Protein AF-A0A955WZG9-F1 (afdb_monomer_lite)

Radius of gyration: 17.93 Å; chains: 1; bounding box: 42×42×48 Å

Foldseek 3Di:
DDDDDPDDDDPPDDDDQFDWAWECEPNRIFIWTQPWQFKIATCDDPRHGAIAGEAFKDAADQLFLFKDFFPDGSVLSNVLRSCNRVQNRVDYFYKYWDCPDADPVRHTYIYTPVSLLSCLLQQSIATEDEVDFHDPSSLVSNVNCLVVLHRPNVRHDFQKAFRDDDACVLDVPVVWAWTWIAGSNRSYIDTDTDHHGDDQQDWDDDRGMIGGDHRPVQSDDPNHDPNRDDDD

Structure (mmCIF, N/CA/C/O backbone):
data_AF-A0A955WZG9-F1
#
_entry.id   AF-A0A955WZG9-F1
#
loop_
_atom_site.group_PDB
_atom_site.id
_atom_site.type_symbol
_atom_site.label_atom_id
_atom_site.label_alt_id
_atom_site.label_comp_id
_atom_site.label_asym_id
_atom_site.label_entity_id
_atom_site.label_seq_id
_atom_site.pdbx_PDB_ins_code
_atom_site.Cartn_x
_atom_site.Cartn_y
_atom_site.Cartn_z
_atom_site.occupancy
_atom_site.B_iso_or_equiv
_atom_site.auth_seq_id
_atom_site.auth_comp_id
_atom_site.auth_asym_id
_atom_site.auth_atom_id
_atom_site.pdbx_PDB_model_num
ATOM 1 N N . MET A 1 1 ? 24.659 24.426 32.351 1.00 33.94 1 MET A N 1
ATOM 2 C CA . MET A 1 1 ? 23.607 24.262 31.323 1.00 33.94 1 MET A CA 1
ATOM 3 C C . MET A 1 1 ? 24.110 23.235 30.323 1.00 33.94 1 MET A C 1
ATOM 5 O O . MET A 1 1 ? 24.856 23.599 29.429 1.00 33.94 1 MET A O 1
ATOM 9 N N . ASN A 1 2 ? 23.790 21.955 30.525 1.00 28.66 2 ASN A N 1
ATOM 10 C CA . ASN A 1 2 ? 24.246 20.877 29.643 1.00 28.66 2 ASN A CA 1
ATOM 11 C C . ASN A 1 2 ? 23.058 20.391 28.816 1.00 28.66 2 ASN A C 1
ATOM 13 O O . ASN A 1 2 ? 22.111 19.822 29.355 1.00 28.66 2 ASN A O 1
ATOM 17 N N . ALA A 1 3 ? 23.101 20.674 27.515 1.00 30.67 3 ALA A N 1
ATOM 18 C CA . ALA A 1 3 ? 22.128 20.199 26.548 1.00 30.67 3 ALA A CA 1
ATOM 19 C C . ALA A 1 3 ? 22.353 18.702 26.297 1.00 30.67 3 ALA A C 1
ATOM 21 O O . ALA A 1 3 ? 23.405 18.289 25.813 1.00 30.67 3 ALA A O 1
ATOM 22 N N . ILE A 1 4 ? 21.355 17.889 26.641 1.00 30.06 4 ILE A N 1
ATOM 23 C CA . ILE A 1 4 ? 21.306 16.473 26.285 1.00 30.06 4 ILE A CA 1
ATOM 24 C C . ILE A 1 4 ? 20.828 16.394 24.834 1.00 30.06 4 ILE A C 1
ATOM 26 O O . ILE A 1 4 ? 19.657 16.620 24.533 1.00 30.06 4 ILE A O 1
ATOM 30 N N . VAL A 1 5 ? 21.755 16.087 23.930 1.00 29.06 5 VAL A N 1
ATOM 31 C CA . VAL A 1 5 ? 21.452 15.693 22.553 1.00 29.06 5 VAL A CA 1
ATOM 32 C C . VAL A 1 5 ? 20.862 14.285 22.609 1.00 29.06 5 VAL A C 1
ATOM 34 O O . VAL A 1 5 ? 21.579 13.305 22.804 1.00 29.06 5 VAL A O 1
ATOM 37 N N . ILE A 1 6 ? 19.540 14.171 22.471 1.00 37.16 6 ILE A N 1
ATOM 38 C CA . ILE A 1 6 ? 18.878 12.876 22.290 1.00 37.16 6 ILE A CA 1
ATOM 39 C C . ILE A 1 6 ? 19.119 12.455 20.840 1.00 37.16 6 ILE A C 1
ATOM 41 O O . ILE A 1 6 ? 18.434 12.896 19.919 1.00 37.16 6 ILE A O 1
ATOM 45 N N . GLY A 1 7 ? 20.144 11.627 20.638 1.00 26.61 7 GLY A N 1
ATOM 46 C CA . GLY A 1 7 ? 20.412 10.980 19.362 1.00 26.61 7 GLY A CA 1
ATOM 47 C C . GLY A 1 7 ? 19.238 10.089 18.957 1.00 26.61 7 GLY A C 1
ATOM 48 O O . GLY A 1 7 ? 18.890 9.143 19.663 1.00 26.61 7 GLY A O 1
ATOM 49 N N . MET A 1 8 ? 18.635 10.382 17.804 1.00 31.02 8 MET A N 1
ATOM 50 C CA . MET A 1 8 ? 17.748 9.454 17.108 1.00 31.02 8 MET A CA 1
ATOM 51 C C . MET A 1 8 ? 18.550 8.205 16.737 1.00 31.02 8 MET A C 1
ATOM 53 O O . MET A 1 8 ? 19.345 8.206 15.797 1.00 31.02 8 MET A O 1
ATOM 57 N N . ALA A 1 9 ? 18.350 7.128 17.491 1.00 32.09 9 ALA A N 1
ATOM 58 C CA . ALA A 1 9 ? 18.862 5.822 17.131 1.00 32.09 9 ALA A CA 1
ATOM 59 C C . ALA A 1 9 ? 18.200 5.365 15.822 1.00 32.09 9 ALA A C 1
ATOM 61 O O . ALA A 1 9 ? 16.990 5.139 15.758 1.00 32.09 9 ALA A O 1
ATOM 62 N N . LEU A 1 10 ? 19.022 5.210 14.783 1.00 32.03 10 LEU A N 1
ATOM 63 C CA . LEU A 1 10 ? 18.724 4.416 13.597 1.00 32.03 10 LEU A CA 1
ATOM 64 C C . LEU A 1 10 ? 18.241 3.029 14.044 1.00 32.03 10 LEU A C 1
ATOM 66 O O . LEU A 1 10 ? 19.031 2.200 14.498 1.00 32.03 10 LEU A O 1
ATOM 70 N N . VAL A 1 11 ? 16.948 2.744 13.884 1.00 34.69 11 VAL A N 1
ATOM 71 C CA . VAL A 1 11 ? 16.438 1.372 13.987 1.00 34.69 11 VAL A CA 1
ATOM 72 C C . VAL A 1 11 ? 16.823 0.648 12.699 1.00 34.69 11 VAL A C 1
ATOM 74 O O . VAL A 1 11 ? 16.056 0.532 11.744 1.00 34.69 11 VAL A O 1
ATOM 77 N N . ALA A 1 12 ? 18.069 0.188 12.658 1.00 32.09 12 ALA A N 1
ATOM 78 C CA . ALA A 1 12 ? 18.555 -0.719 11.641 1.00 32.09 12 ALA A CA 1
ATOM 79 C C . ALA A 1 12 ? 17.861 -2.086 11.793 1.00 32.09 12 ALA A C 1
ATOM 81 O O . ALA A 1 12 ? 18.094 -2.821 12.745 1.00 32.09 12 ALA A O 1
ATOM 82 N N . GLY A 1 13 ? 17.011 -2.413 10.818 1.00 32.53 13 GLY A N 1
ATOM 83 C CA . GLY A 1 13 ? 16.812 -3.762 10.284 1.00 32.53 13 GLY A CA 1
ATOM 84 C C . GLY A 1 13 ? 16.403 -4.872 11.255 1.00 32.53 13 GLY A C 1
ATOM 85 O O . GLY A 1 13 ? 17.236 -5.646 11.717 1.00 32.53 13 GLY A O 1
ATOM 86 N N . LEU A 1 14 ? 15.094 -5.093 11.394 1.00 36.75 14 LEU A N 1
ATOM 87 C CA . LEU A 1 14 ? 14.597 -6.436 11.696 1.00 36.75 14 LEU A CA 1
ATOM 88 C C . LEU A 1 14 ? 14.853 -7.357 10.493 1.00 36.75 14 LEU A C 1
ATOM 90 O O . LEU A 1 14 ? 14.384 -7.128 9.378 1.00 36.75 14 LEU A O 1
ATOM 94 N N . PHE A 1 15 ? 15.641 -8.393 10.753 1.00 36.12 15 PHE A N 1
ATOM 95 C CA . PHE A 1 15 ? 16.010 -9.484 9.863 1.00 36.12 15 PHE A CA 1
ATOM 96 C C . PHE A 1 15 ? 14.783 -10.218 9.264 1.00 36.12 15 PHE A C 1
ATOM 98 O O . PHE A 1 15 ? 13.848 -10.575 9.974 1.00 36.12 15 PHE A O 1
ATOM 105 N N . GLY A 1 16 ? 14.835 -10.536 7.960 1.00 39.56 16 GLY A N 1
ATOM 106 C CA . GLY A 1 16 ? 14.546 -11.905 7.495 1.00 39.56 16 GLY A CA 1
ATOM 107 C C . GLY A 1 16 ? 13.231 -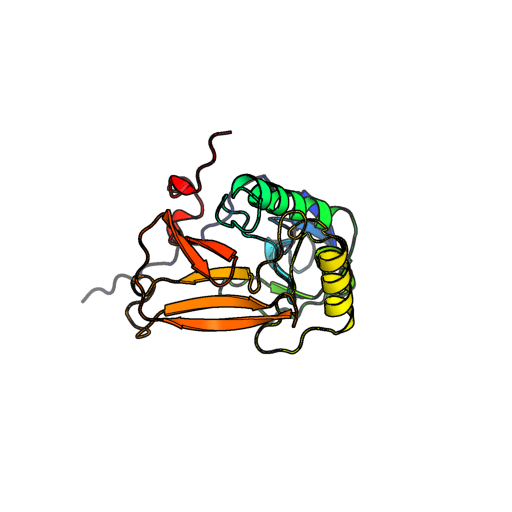12.281 6.790 1.00 39.56 16 GLY A C 1
ATOM 108 O O . GLY A 1 16 ? 13.176 -13.404 6.306 1.00 39.56 16 GLY A O 1
ATOM 109 N N . PHE A 1 17 ? 12.199 -11.437 6.663 1.00 59.78 17 PHE A N 1
ATOM 110 C CA . PHE A 1 17 ? 10.881 -11.906 6.153 1.00 59.78 17 PHE A CA 1
ATOM 111 C C . PHE A 1 17 ? 10.396 -11.297 4.827 1.00 59.78 17 PHE A C 1
ATOM 113 O O . PHE A 1 17 ? 9.224 -11.439 4.479 1.00 59.78 17 PHE A O 1
ATOM 120 N N . GLY A 1 18 ? 11.276 -10.622 4.088 1.00 75.50 18 GLY A N 1
ATOM 121 C CA . GLY A 1 18 ? 10.946 -10.063 2.777 1.00 75.50 18 GLY A CA 1
ATOM 122 C C . GLY A 1 18 ? 11.195 -11.038 1.625 1.00 75.50 18 GLY A C 1
ATOM 123 O O . GLY A 1 18 ? 12.109 -11.860 1.699 1.00 75.50 18 GLY A O 1
ATOM 124 N N . THR A 1 19 ? 10.417 -10.930 0.548 1.00 93.38 19 THR A N 1
ATOM 125 C CA . THR A 1 19 ? 10.595 -11.778 -0.647 1.00 93.38 19 THR A CA 1
ATOM 126 C C . THR A 1 19 ? 11.653 -11.154 -1.552 1.00 93.38 19 THR A C 1
ATOM 128 O O . THR A 1 19 ? 11.617 -9.951 -1.806 1.00 93.38 19 THR A O 1
ATOM 131 N N . LYS A 1 20 ? 12.630 -11.945 -2.008 1.00 96.81 20 LYS A N 1
ATOM 132 C CA . LYS A 1 20 ? 13.613 -11.479 -2.994 1.00 96.81 20 LYS A CA 1
ATOM 133 C C . LYS A 1 20 ? 12.963 -11.370 -4.373 1.00 96.81 20 LYS A C 1
ATOM 135 O O . LYS A 1 20 ? 12.144 -12.211 -4.724 1.00 96.81 20 LYS A O 1
ATOM 140 N N . GLY A 1 21 ? 13.355 -10.363 -5.140 1.00 96.88 21 GLY A N 1
ATOM 141 C CA . GLY A 1 21 ? 12.935 -10.164 -6.524 1.00 96.88 21 GLY A CA 1
ATOM 142 C C . GLY A 1 21 ? 13.952 -9.308 -7.274 1.00 96.88 21 GLY A C 1
ATOM 143 O O . GLY A 1 21 ? 15.042 -9.039 -6.761 1.00 96.88 21 GLY A O 1
ATOM 144 N N . ARG A 1 22 ? 13.592 -8.863 -8.477 1.00 97.75 22 ARG A N 1
ATOM 145 C CA . ARG A 1 22 ? 14.412 -7.956 -9.289 1.00 97.75 22 ARG A CA 1
ATOM 146 C C . ARG A 1 22 ? 13.586 -6.778 -9.788 1.00 97.75 22 ARG A C 1
ATOM 148 O O . ARG A 1 22 ? 12.389 -6.917 -10.020 1.00 97.75 22 ARG A O 1
ATOM 155 N N . VAL A 1 23 ? 14.237 -5.637 -9.970 1.00 98.00 23 VAL A N 1
ATOM 156 C CA . VAL A 1 23 ? 13.676 -4.457 -10.645 1.00 98.00 23 VAL A CA 1
ATOM 157 C C . VAL A 1 23 ? 14.733 -3.870 -11.572 1.00 98.00 23 VAL A C 1
ATOM 159 O O . VAL A 1 23 ? 15.922 -3.948 -11.280 1.00 98.00 23 VAL A O 1
ATOM 162 N N . GLU A 1 24 ? 14.312 -3.292 -12.687 1.00 98.19 24 GLU A N 1
ATOM 163 C CA . GLU A 1 24 ? 15.159 -2.454 -13.532 1.00 98.19 24 GLU A CA 1
ATOM 164 C C . GLU A 1 24 ? 15.014 -1.010 -13.040 1.00 98.19 24 GLU A C 1
ATOM 166 O O . GLU A 1 24 ? 14.034 -0.342 -13.357 1.00 98.19 24 GLU A O 1
ATOM 171 N N . LEU A 1 25 ? 15.946 -0.549 -12.205 1.00 97.56 25 LEU A N 1
ATOM 172 C CA . LEU A 1 25 ? 15.927 0.778 -11.591 1.00 97.56 25 LEU A CA 1
ATOM 173 C C . LEU A 1 25 ? 16.851 1.722 -12.363 1.00 97.56 25 LEU A C 1
ATOM 175 O O . LEU A 1 25 ? 18.062 1.507 -12.393 1.00 97.56 25 LEU A O 1
ATOM 179 N N . ASN A 1 26 ? 16.287 2.765 -12.980 1.00 96.44 26 ASN A N 1
ATOM 180 C CA . ASN A 1 26 ? 17.018 3.717 -13.828 1.00 96.44 26 ASN A CA 1
ATOM 181 C C . ASN A 1 26 ? 17.850 3.012 -14.925 1.00 96.44 26 ASN A C 1
ATOM 183 O O . ASN A 1 26 ? 18.994 3.379 -15.186 1.00 96.44 26 ASN A O 1
ATOM 187 N N . GLY A 1 27 ? 17.289 1.959 -15.532 1.00 96.25 27 GLY A N 1
ATOM 188 C CA . GLY A 1 27 ? 17.939 1.158 -16.577 1.00 96.25 27 GLY A CA 1
ATOM 189 C C . GLY A 1 27 ? 18.907 0.078 -16.074 1.00 96.25 27 GLY A C 1
ATOM 190 O O . GLY A 1 27 ? 19.400 -0.711 -16.876 1.00 96.25 27 GLY A O 1
ATOM 191 N N . ALA A 1 28 ? 19.168 -0.009 -14.765 1.00 96.62 28 ALA A N 1
ATOM 192 C CA . ALA A 1 28 ? 20.012 -1.050 -14.180 1.00 96.62 28 ALA A CA 1
ATOM 193 C C . ALA A 1 28 ? 19.168 -2.146 -13.517 1.00 96.62 28 ALA A C 1
ATOM 195 O O . ALA A 1 28 ? 18.383 -1.878 -12.607 1.00 96.62 28 ALA A O 1
ATOM 196 N N . LEU A 1 29 ? 19.354 -3.401 -13.932 1.00 97.94 29 LEU A N 1
ATOM 197 C CA . LEU A 1 29 ? 18.732 -4.544 -13.265 1.00 97.94 29 LEU A CA 1
ATOM 198 C C . LEU A 1 29 ? 19.391 -4.776 -11.897 1.00 97.94 29 LEU A C 1
ATOM 200 O O . LEU A 1 29 ? 20.594 -5.013 -11.832 1.00 97.94 29 LEU A O 1
ATOM 204 N N . VAL A 1 30 ? 18.604 -4.721 -10.820 1.00 97.69 30 VAL A N 1
ATOM 205 C CA . VAL A 1 30 ? 19.078 -4.869 -9.436 1.00 97.69 30 VAL A CA 1
ATOM 206 C C . VAL A 1 30 ? 18.230 -5.859 -8.632 1.00 97.69 30 VAL A C 1
ATOM 208 O O . VAL A 1 30 ? 16.999 -5.886 -8.726 1.00 97.69 30 VAL A O 1
ATOM 211 N N . GLU A 1 31 ? 18.883 -6.669 -7.798 1.00 98.12 31 GLU A N 1
ATOM 212 C CA . GLU A 1 31 ? 18.244 -7.496 -6.774 1.00 98.12 31 GLU A CA 1
ATOM 213 C C . GLU A 1 31 ? 17.691 -6.626 -5.634 1.00 98.12 31 GLU A C 1
ATOM 215 O O . GLU A 1 31 ? 18.354 -5.733 -5.088 1.00 98.12 31 GLU A O 1
ATOM 220 N N . VAL A 1 32 ? 16.458 -6.929 -5.232 1.00 97.88 32 VAL A N 1
ATOM 221 C CA . VAL A 1 32 ? 15.754 -6.241 -4.149 1.00 97.88 32 VAL A CA 1
ATOM 222 C C . VAL A 1 32 ? 15.126 -7.234 -3.180 1.00 97.88 32 VAL A C 1
ATOM 224 O O . VAL A 1 32 ? 14.851 -8.389 -3.511 1.00 97.88 32 VAL A O 1
ATOM 227 N N . ARG A 1 33 ? 14.854 -6.768 -1.961 1.00 97.31 33 ARG A N 1
ATOM 228 C CA . ARG A 1 33 ? 14.042 -7.479 -0.971 1.00 97.31 33 ARG A CA 1
ATOM 229 C C . ARG A 1 33 ? 12.793 -6.671 -0.653 1.00 97.31 33 ARG A C 1
ATOM 231 O O . ARG A 1 33 ? 12.892 -5.646 0.016 1.00 97.31 33 ARG A O 1
ATOM 238 N N . TRP A 1 34 ? 11.640 -7.170 -1.073 1.00 96.31 34 TRP A N 1
ATOM 239 C CA . TRP A 1 34 ? 10.325 -6.594 -0.798 1.00 96.31 34 TRP A CA 1
ATOM 240 C C . TRP A 1 34 ? 9.975 -6.730 0.683 1.00 96.31 34 TRP A C 1
ATOM 242 O O . TRP A 1 34 ? 9.943 -7.851 1.198 1.00 96.31 34 TRP A O 1
ATOM 252 N N . SER A 1 35 ? 9.750 -5.614 1.380 1.00 91.94 35 SER A N 1
ATOM 253 C CA . SER A 1 35 ? 9.271 -5.619 2.774 1.00 91.94 35 SER A CA 1
ATOM 254 C C . SER A 1 35 ? 7.773 -5.921 2.851 1.00 91.94 35 SER A C 1
ATOM 256 O O . SER A 1 35 ? 7.316 -6.649 3.736 1.00 91.94 35 SER A O 1
ATOM 258 N N . ASP A 1 36 ? 7.047 -5.400 1.874 1.00 92.38 36 ASP A N 1
ATOM 259 C CA . ASP A 1 36 ? 5.615 -5.502 1.608 1.00 92.38 36 ASP A CA 1
ATOM 260 C C . ASP A 1 36 ? 5.423 -5.282 0.095 1.00 92.38 36 ASP A C 1
ATOM 262 O O . ASP A 1 36 ? 6.354 -5.527 -0.675 1.00 92.38 36 ASP A O 1
ATOM 266 N N . GLY A 1 37 ? 4.221 -4.925 -0.358 1.00 95.56 37 GLY A N 1
ATOM 267 C CA . GLY A 1 37 ? 3.973 -4.743 -1.786 1.00 95.56 37 GLY A CA 1
ATOM 268 C C . GLY A 1 37 ? 4.215 -3.330 -2.310 1.00 95.56 37 GLY A C 1
ATOM 269 O O . GLY A 1 37 ? 4.070 -3.157 -3.508 1.00 95.56 37 GLY A O 1
ATOM 270 N N . ASP A 1 38 ? 4.580 -2.349 -1.478 1.00 96.69 38 ASP A N 1
ATOM 271 C CA . ASP A 1 38 ? 4.832 -0.956 -1.893 1.00 96.69 38 ASP A CA 1
ATOM 272 C C . ASP A 1 38 ? 6.140 -0.366 -1.319 1.00 96.69 38 ASP A C 1
ATOM 274 O O . ASP A 1 38 ? 6.396 0.841 -1.408 1.00 96.69 38 ASP A O 1
ATOM 278 N N . SER A 1 39 ? 7.014 -1.220 -0.785 1.00 96.38 39 SER A N 1
ATOM 279 C CA . SER A 1 39 ? 8.369 -0.893 -0.350 1.00 96.38 39 SER A CA 1
ATOM 280 C C . SER A 1 39 ? 9.327 -2.078 -0.545 1.00 96.38 39 SER A C 1
ATOM 282 O O . SER A 1 39 ? 8.997 -3.252 -0.340 1.00 96.38 39 SER A O 1
ATOM 284 N N . PHE A 1 40 ? 10.577 -1.773 -0.900 1.00 97.06 40 PHE A N 1
ATOM 285 C CA . PHE A 1 40 ? 11.660 -2.755 -0.935 1.00 97.06 40 PHE A CA 1
ATOM 286 C C . PHE A 1 40 ? 12.989 -2.165 -0.458 1.00 97.06 40 PHE A C 1
ATOM 288 O O . PHE A 1 40 ? 13.166 -0.957 -0.327 1.00 97.06 40 PHE A O 1
ATOM 295 N N . LYS A 1 41 ? 13.957 -3.038 -0.180 1.00 97.19 41 LYS A N 1
ATOM 296 C CA . LYS A 1 41 ? 15.352 -2.671 0.071 1.00 97.19 41 LYS A CA 1
ATOM 297 C C . LYS A 1 41 ? 16.214 -3.114 -1.101 1.00 97.19 41 LYS A C 1
ATOM 299 O O . LYS A 1 41 ? 16.164 -4.284 -1.479 1.00 97.19 41 LYS A O 1
ATOM 304 N N . VAL A 1 42 ? 17.025 -2.208 -1.636 1.00 97.06 42 VAL A N 1
ATOM 305 C CA . VAL A 1 42 ? 17.982 -2.518 -2.705 1.00 97.06 42 VAL A CA 1
ATOM 306 C C . VAL A 1 42 ? 19.150 -3.320 -2.128 1.00 97.06 42 VAL A C 1
ATOM 308 O O . VAL A 1 42 ? 19.711 -2.947 -1.091 1.00 97.06 42 VAL A O 1
ATOM 311 N N . LEU A 1 43 ? 19.511 -4.437 -2.7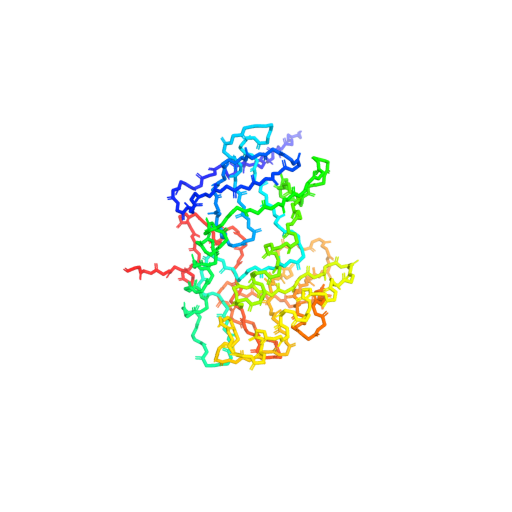62 1.00 97.19 43 LEU A N 1
ATOM 312 C CA . LEU A 1 43 ? 20.555 -5.344 -2.265 1.00 97.19 43 LEU A CA 1
ATOM 313 C C . LEU A 1 43 ? 21.896 -5.196 -2.993 1.00 97.19 43 LEU A C 1
ATOM 315 O O . LEU A 1 43 ? 22.924 -5.600 -2.445 1.00 97.19 43 LEU A O 1
ATOM 319 N N . GLU A 1 44 ? 21.904 -4.574 -4.169 1.00 95.56 44 GLU A N 1
ATOM 320 C CA . GLU A 1 44 ? 23.093 -4.416 -5.009 1.00 95.56 44 GLU A CA 1
ATOM 321 C C . GLU A 1 44 ? 23.095 -3.108 -5.814 1.00 95.56 44 GLU A C 1
ATOM 323 O O . GLU A 1 44 ? 22.130 -2.346 -5.801 1.00 95.56 44 GLU A O 1
ATOM 328 N N . GLY A 1 45 ? 24.212 -2.829 -6.488 1.00 92.69 45 GLY A N 1
ATOM 329 C CA . GLY A 1 45 ? 24.381 -1.630 -7.308 1.00 92.69 45 GLY A CA 1
ATOM 330 C C . GLY A 1 45 ? 24.478 -0.325 -6.510 1.00 92.69 45 GLY A C 1
ATOM 331 O O . GLY A 1 45 ? 24.702 -0.316 -5.296 1.00 92.69 45 GLY A O 1
ATOM 332 N N . ARG A 1 46 ? 24.305 0.798 -7.219 1.00 91.38 46 ARG A N 1
ATOM 333 C CA . ARG A 1 46 ? 24.497 2.173 -6.714 1.00 91.38 46 ARG A CA 1
ATOM 334 C C . ARG A 1 46 ? 23.676 2.498 -5.463 1.00 91.38 46 ARG A C 1
ATOM 336 O O . ARG A 1 46 ? 24.137 3.232 -4.597 1.00 91.38 46 ARG A O 1
ATOM 343 N N . HIS A 1 47 ? 22.482 1.922 -5.341 1.00 93.56 47 HIS A N 1
ATOM 344 C CA . HIS A 1 47 ? 21.563 2.183 -4.230 1.00 93.56 47 HIS A CA 1
ATOM 345 C C . HIS A 1 47 ? 21.594 1.111 -3.135 1.00 93.56 47 HIS A C 1
ATOM 347 O O . HIS A 1 47 ? 20.692 1.071 -2.296 1.00 93.56 47 HIS A O 1
ATOM 353 N N . LYS A 1 48 ? 22.601 0.227 -3.117 1.00 96.00 48 LYS A N 1
ATOM 354 C CA . LYS A 1 48 ? 22.695 -0.871 -2.146 1.00 96.00 48 LYS A CA 1
ATOM 355 C C . LYS A 1 48 ? 22.449 -0.395 -0.712 1.00 96.00 48 LYS A C 1
ATOM 357 O O . LYS A 1 48 ? 23.064 0.544 -0.216 1.00 96.00 48 LYS A O 1
ATOM 362 N N . GLY A 1 49 ? 21.553 -1.094 -0.022 1.00 94.38 49 GLY A N 1
ATOM 363 C CA . GLY A 1 49 ? 21.194 -0.816 1.363 1.00 94.38 49 GLY A CA 1
ATOM 364 C C . GLY A 1 49 ? 20.106 0.244 1.544 1.00 94.38 49 GLY A C 1
ATOM 365 O O . GLY A 1 49 ? 19.569 0.334 2.651 1.00 94.38 49 GLY A O 1
ATOM 366 N N . LYS A 1 50 ? 19.726 0.993 0.502 1.00 94.75 50 LYS A N 1
ATOM 367 C CA . LYS A 1 50 ? 18.632 1.969 0.573 1.00 94.75 50 LYS A CA 1
ATOM 368 C C . LYS A 1 50 ? 17.274 1.267 0.621 1.00 94.75 50 LYS A C 1
ATOM 370 O O . LYS A 1 50 ? 17.028 0.308 -0.112 1.00 94.75 50 LYS A O 1
ATOM 375 N N . GLY A 1 51 ? 16.408 1.741 1.516 1.00 96.00 51 GLY A N 1
ATOM 376 C CA . GLY A 1 51 ? 14.983 1.420 1.498 1.00 96.00 51 GLY A CA 1
ATOM 377 C C . GLY A 1 51 ? 14.253 2.315 0.501 1.00 96.00 51 GLY A C 1
ATOM 378 O O . GLY A 1 51 ? 14.693 3.436 0.249 1.00 96.00 51 GLY A O 1
ATOM 379 N N . THR A 1 52 ? 13.150 1.825 -0.050 1.00 96.88 52 THR A N 1
ATOM 380 C CA . THR A 1 52 ? 12.362 2.527 -1.064 1.00 96.88 52 THR A CA 1
ATOM 381 C C . THR A 1 52 ? 10.900 2.645 -0.656 1.00 96.88 52 THR A C 1
ATOM 383 O O . THR A 1 52 ? 10.388 1.853 0.144 1.00 96.88 52 THR A O 1
ATOM 386 N N . ARG A 1 53 ? 10.221 3.643 -1.216 1.00 96.06 53 ARG A N 1
ATOM 387 C CA . ARG A 1 53 ? 8.766 3.768 -1.202 1.00 96.06 53 ARG A CA 1
ATOM 388 C C . ARG A 1 53 ? 8.291 3.900 -2.639 1.00 96.06 53 ARG A C 1
ATOM 390 O O . ARG A 1 53 ? 8.749 4.784 -3.359 1.00 96.06 53 ARG A O 1
ATOM 397 N N . LEU A 1 54 ? 7.387 3.018 -3.041 1.00 96.19 54 LEU A N 1
ATOM 398 C CA . LEU A 1 54 ? 6.740 3.119 -4.336 1.00 96.19 54 LEU A CA 1
ATOM 399 C C . LEU A 1 54 ? 5.710 4.249 -4.283 1.00 96.19 54 LEU A C 1
ATOM 401 O O . LEU A 1 54 ? 4.941 4.346 -3.325 1.00 96.19 54 LEU A O 1
ATOM 405 N N . ILE A 1 55 ? 5.728 5.121 -5.287 1.00 94.94 55 ILE A N 1
ATOM 406 C CA . ILE A 1 55 ? 4.792 6.246 -5.388 1.00 94.94 55 ILE A CA 1
ATOM 407 C C . ILE A 1 55 ? 3.584 5.881 -6.257 1.00 94.94 55 ILE A C 1
ATOM 409 O O . ILE A 1 55 ? 3.687 5.065 -7.171 1.00 94.94 55 ILE A O 1
ATOM 413 N N . GLY A 1 56 ? 2.438 6.507 -5.975 1.00 95.19 56 GLY A N 1
ATOM 414 C CA . GLY A 1 56 ? 1.203 6.380 -6.759 1.00 95.19 56 GLY A CA 1
ATOM 415 C C . GLY A 1 56 ? 0.220 5.309 -6.275 1.00 95.19 56 GLY A C 1
ATOM 416 O O . GLY A 1 56 ? -0.943 5.332 -6.673 1.00 95.19 56 GLY A O 1
ATOM 417 N N . TYR A 1 57 ? 0.629 4.409 -5.380 1.00 97.81 57 TYR A N 1
ATOM 418 C CA . TYR A 1 57 ? -0.260 3.429 -4.753 1.00 97.81 57 TYR A CA 1
ATOM 419 C C . TYR A 1 57 ? 0.212 3.055 -3.353 1.00 97.81 57 TYR A C 1
ATOM 421 O O . TYR A 1 57 ? 1.384 3.218 -3.017 1.00 97.81 57 TYR A O 1
ATOM 429 N N . ASN A 1 58 ? -0.709 2.494 -2.575 1.00 97.38 58 ASN A N 1
ATOM 430 C CA . ASN A 1 58 ? -0.420 1.872 -1.296 1.00 97.38 58 ASN A CA 1
ATOM 431 C C . ASN A 1 58 ? -0.938 0.434 -1.272 1.00 97.38 58 ASN A C 1
ATOM 433 O O . ASN A 1 58 ? -2.037 0.128 -1.745 1.00 97.38 58 ASN A O 1
ATOM 437 N N . THR A 1 59 ? -0.162 -0.441 -0.645 1.00 97.94 59 THR A N 1
ATOM 438 C CA . THR A 1 59 ? -0.692 -1.688 -0.093 1.00 97.94 59 THR A CA 1
ATOM 439 C C . THR A 1 59 ? -1.195 -1.461 1.324 1.00 97.94 59 THR A C 1
ATOM 441 O O . THR A 1 59 ? -0.895 -0.449 1.955 1.00 97.94 59 THR A O 1
ATOM 444 N N . LEU A 1 60 ? -2.000 -2.398 1.823 1.00 97.62 60 LEU A N 1
ATOM 445 C CA . LEU A 1 60 ? -2.482 -2.332 3.198 1.00 97.62 60 LEU A CA 1
ATOM 446 C C . LEU A 1 60 ? -1.335 -2.494 4.192 1.00 97.62 60 LEU A C 1
ATOM 448 O O . LEU A 1 60 ? -0.354 -3.191 3.920 1.00 97.62 60 LEU A O 1
ATOM 452 N N . GLU A 1 61 ? -1.505 -1.911 5.374 1.00 95.12 61 GLU A N 1
ATOM 453 C CA . GLU A 1 61 ? -0.487 -1.947 6.412 1.00 95.12 61 GLU A CA 1
ATOM 454 C C . GLU A 1 61 ? -0.114 -3.382 6.800 1.00 95.12 61 GLU A C 1
ATOM 456 O O . GLU A 1 61 ? -0.952 -4.222 7.142 1.00 95.12 61 GLU A O 1
ATOM 461 N N . SER A 1 62 ? 1.189 -3.662 6.761 1.00 92.81 62 SER A N 1
ATOM 462 C CA . SER A 1 62 ? 1.736 -5.010 6.939 1.00 92.81 62 SER A CA 1
ATOM 463 C C . SER A 1 62 ? 2.334 -5.249 8.332 1.00 92.81 62 SER A C 1
ATOM 465 O O . SER A 1 62 ? 2.942 -6.298 8.582 1.00 92.81 62 SER A O 1
ATOM 467 N N . TYR A 1 63 ? 2.128 -4.307 9.261 1.00 92.44 63 TYR A N 1
ATOM 468 C CA . TYR A 1 63 ? 2.572 -4.405 10.653 1.00 92.44 63 TYR A CA 1
ATOM 469 C C . TYR A 1 63 ? 1.557 -5.080 11.583 1.00 92.44 63 TYR A C 1
ATOM 471 O O . TYR A 1 63 ? 1.870 -5.304 12.750 1.00 92.44 63 TYR A O 1
ATOM 479 N N . GLY A 1 64 ? 0.362 -5.432 11.108 1.00 94.38 64 GLY A N 1
ATOM 480 C CA . GLY A 1 64 ? -0.618 -6.207 11.869 1.00 94.38 64 GLY A CA 1
ATOM 481 C C . GLY A 1 64 ? -2.030 -6.164 11.278 1.00 94.38 64 GLY A C 1
ATOM 482 O O . GLY A 1 64 ? -2.263 -5.453 10.303 1.00 94.38 64 GLY A O 1
ATOM 483 N N . PRO A 1 65 ? -2.981 -6.916 11.862 1.00 96.44 65 PRO A N 1
ATOM 484 C CA . PRO A 1 65 ? -4.389 -6.915 11.467 1.00 96.44 65 PRO A CA 1
ATOM 485 C C . PRO A 1 65 ? -5.102 -5.644 11.921 1.00 96.44 65 PRO A C 1
ATOM 487 O O . PRO A 1 65 ? -5.889 -5.669 12.861 1.00 96.44 65 PRO A O 1
ATOM 490 N N . VAL A 1 66 ? -4.803 -4.527 11.258 1.00 97.62 66 VAL A N 1
ATOM 491 C CA . VAL A 1 66 ? -5.361 -3.217 11.614 1.00 97.62 66 VAL A CA 1
ATOM 492 C C . VAL A 1 66 ? -6.540 -2.797 10.758 1.00 97.62 66 VAL A C 1
ATOM 494 O O . VAL A 1 66 ? -7.386 -2.079 11.263 1.00 97.62 66 VAL A O 1
ATOM 497 N N . HIS A 1 67 ? -6.621 -3.220 9.498 1.00 98.38 67 HIS A N 1
ATOM 498 C CA . HIS A 1 67 ? -7.677 -2.780 8.584 1.00 98.38 67 HIS A CA 1
ATOM 499 C C . HIS A 1 67 ? -8.911 -3.675 8.654 1.00 98.38 67 HIS A C 1
ATOM 501 O O . HIS A 1 67 ? -8.765 -4.889 8.755 1.00 98.38 67 HIS A O 1
ATOM 507 N N . ARG A 1 68 ? -10.115 -3.109 8.509 1.00 98.00 68 ARG A N 1
ATOM 508 C CA . ARG A 1 68 ? -11.372 -3.869 8.410 1.00 98.00 68 ARG A CA 1
ATOM 509 C C . ARG A 1 68 ? -12.419 -3.130 7.574 1.00 98.00 68 ARG A C 1
ATOM 511 O O . ARG A 1 68 ? -12.643 -1.943 7.783 1.00 98.00 68 ARG A O 1
ATOM 518 N N . TRP A 1 69 ? -13.098 -3.828 6.667 1.00 98.25 69 TRP A N 1
ATOM 519 C CA . TRP A 1 69 ? -14.299 -3.333 5.977 1.00 98.25 69 TRP A CA 1
ATOM 520 C C . TRP A 1 69 ? -15.107 -4.475 5.371 1.00 98.25 69 TRP A C 1
ATOM 522 O O . TRP A 1 69 ? -14.595 -5.572 5.139 1.00 98.25 69 TRP A O 1
ATOM 532 N N . GLY A 1 70 ? -16.373 -4.189 5.066 1.00 96.94 70 GLY A N 1
ATOM 533 C CA . GLY A 1 70 ? -17.289 -5.173 4.498 1.00 96.94 70 GLY A CA 1
ATOM 534 C C . GLY A 1 70 ? -17.338 -6.453 5.336 1.00 96.94 70 GLY A C 1
ATOM 535 O O . GLY A 1 70 ? -17.347 -6.400 6.563 1.00 96.94 70 GLY A O 1
ATOM 536 N N . GLY A 1 71 ? -17.333 -7.600 4.662 1.00 98.00 71 GLY A N 1
ATOM 537 C CA . GLY A 1 71 ? -17.264 -8.928 5.270 1.00 98.00 71 GLY A CA 1
ATOM 538 C C . GLY A 1 71 ? -15.845 -9.428 5.560 1.00 98.00 71 GLY A C 1
ATOM 539 O O . GLY A 1 71 ? -15.679 -10.612 5.855 1.00 98.00 71 GLY A O 1
ATOM 540 N N . PHE A 1 72 ? -14.808 -8.592 5.435 1.00 98.31 72 PHE A N 1
ATOM 541 C CA . PHE A 1 72 ? -13.460 -8.992 5.831 1.00 98.31 72 PHE A CA 1
ATOM 542 C C . PHE A 1 72 ? -13.274 -8.907 7.342 1.00 98.31 72 PHE A C 1
ATOM 544 O O . PHE A 1 72 ? -13.643 -7.922 7.983 1.00 98.31 72 PHE A O 1
ATOM 551 N N . THR A 1 73 ? -12.595 -9.908 7.899 1.00 96.88 73 THR A N 1
ATOM 552 C CA . THR A 1 73 ? -11.956 -9.748 9.208 1.00 96.88 73 THR A CA 1
ATOM 553 C C . THR A 1 73 ? -10.649 -8.968 9.061 1.00 96.88 73 THR A C 1
ATOM 555 O O . THR A 1 73 ? -10.050 -8.935 7.984 1.00 96.88 73 THR A O 1
ATOM 558 N N . ALA A 1 74 ? -10.138 -8.403 10.158 1.00 96.38 74 ALA A N 1
ATOM 559 C CA . ALA A 1 74 ? -8.842 -7.731 10.114 1.00 96.38 74 ALA A CA 1
ATOM 560 C C . ALA A 1 74 ? -7.676 -8.674 9.777 1.00 96.38 74 ALA A C 1
ATOM 562 O O . ALA A 1 74 ? -6.674 -8.273 9.181 1.00 96.38 74 ALA A O 1
ATOM 563 N N . LYS A 1 75 ? -7.830 -9.966 10.095 1.00 95.25 75 LYS A N 1
ATOM 564 C CA . LYS A 1 75 ? -6.875 -11.008 9.710 1.00 95.25 75 LYS A CA 1
ATOM 565 C C . LYS A 1 75 ? -6.882 -11.243 8.204 1.00 95.25 75 LYS A C 1
ATOM 567 O O . LYS A 1 75 ? -5.808 -11.355 7.622 1.00 95.25 75 LYS A O 1
ATOM 572 N N . ASP A 1 76 ? -8.056 -11.288 7.577 1.00 97.06 76 ASP A N 1
ATOM 573 C CA . ASP A 1 76 ? -8.173 -11.519 6.133 1.00 97.06 76 ASP A CA 1
ATOM 574 C C . ASP A 1 76 ? -7.385 -10.462 5.344 1.00 97.06 76 ASP A C 1
ATOM 576 O O . ASP A 1 76 ? -6.566 -10.795 4.485 1.00 97.06 76 ASP A O 1
ATOM 580 N N . LEU A 1 77 ? -7.586 -9.185 5.681 1.00 97.75 77 LEU A N 1
ATOM 581 C CA . LEU A 1 77 ? -6.908 -8.069 5.019 1.00 97.75 77 LEU A CA 1
ATOM 582 C C . LEU A 1 77 ? -5.409 -8.053 5.309 1.00 97.75 77 LEU A C 1
ATOM 584 O O . LEU A 1 77 ? -4.607 -7.808 4.409 1.00 97.75 77 LEU A O 1
ATOM 588 N N . TYR A 1 78 ? -5.010 -8.410 6.527 1.00 96.12 78 TYR A N 1
ATOM 589 C CA . TYR A 1 78 ? -3.599 -8.574 6.858 1.00 96.12 78 TYR A CA 1
ATOM 590 C C . TYR A 1 78 ? -2.928 -9.705 6.072 1.00 96.12 78 TYR A C 1
ATOM 592 O O . TYR A 1 78 ? -1.795 -9.555 5.612 1.00 96.12 78 TYR A O 1
ATOM 600 N N . PHE A 1 79 ? -3.614 -10.827 5.843 1.00 95.25 79 PHE A N 1
ATOM 601 C CA . PHE A 1 79 ? -3.093 -11.885 4.978 1.00 95.25 79 PHE A CA 1
ATOM 602 C C . PHE A 1 79 ? -2.888 -11.407 3.539 1.00 95.25 79 PHE A C 1
ATOM 604 O O . PHE A 1 79 ? -1.882 -11.771 2.924 1.00 95.25 79 PHE A O 1
ATOM 611 N N . ILE A 1 80 ? -3.800 -10.585 3.013 1.00 97.12 80 ILE A N 1
ATOM 612 C CA . ILE A 1 80 ? -3.640 -9.959 1.695 1.00 97.12 80 ILE A CA 1
ATOM 613 C C . ILE A 1 80 ? -2.414 -9.033 1.701 1.00 97.12 80 ILE A C 1
ATOM 615 O O . ILE A 1 80 ? -1.541 -9.195 0.846 1.00 97.12 80 ILE A O 1
ATOM 619 N N . ALA A 1 81 ? -2.269 -8.174 2.717 1.00 95.56 81 ALA A N 1
ATOM 620 C CA . ALA A 1 81 ? -1.104 -7.300 2.892 1.00 95.56 81 ALA A CA 1
ATOM 621 C C . ALA A 1 81 ? 0.223 -8.083 2.886 1.00 95.56 81 ALA A C 1
ATOM 623 O O . ALA A 1 81 ? 1.175 -7.735 2.188 1.00 95.56 81 ALA A O 1
ATOM 624 N N . LYS A 1 82 ? 0.286 -9.213 3.607 1.00 92.50 82 LYS A N 1
ATOM 625 C CA . LYS A 1 82 ? 1.483 -10.073 3.644 1.00 92.50 82 LYS A CA 1
ATOM 626 C C . LYS A 1 82 ? 1.774 -10.779 2.319 1.00 92.50 82 LYS A C 1
ATOM 628 O O . LYS A 1 82 ? 2.930 -11.132 2.079 1.00 92.50 82 LYS A O 1
ATOM 633 N N . LYS A 1 83 ? 0.765 -11.012 1.475 1.00 95.69 83 LYS A N 1
ATOM 634 C CA . LYS A 1 83 ? 0.936 -11.618 0.144 1.00 95.69 83 LYS A CA 1
ATOM 635 C C . LYS A 1 83 ? 1.321 -10.597 -0.925 1.00 95.69 83 LYS A C 1
ATOM 637 O O . LYS A 1 83 ? 1.996 -10.986 -1.875 1.00 95.69 83 LYS A O 1
ATOM 642 N N . ALA A 1 84 ? 0.985 -9.321 -0.745 1.00 97.06 84 ALA A N 1
ATOM 643 C CA . ALA A 1 84 ? 1.268 -8.269 -1.719 1.00 97.06 84 ALA A CA 1
ATOM 644 C C . ALA A 1 84 ? 2.763 -8.180 -2.086 1.00 97.06 84 ALA A C 1
ATOM 646 O O . ALA A 1 84 ? 3.098 -8.098 -3.262 1.00 97.06 84 ALA A O 1
ATOM 647 N N . GLY A 1 85 ? 3.675 -8.334 -1.118 1.00 95.56 85 GLY A N 1
ATOM 648 C CA . GLY A 1 85 ? 5.118 -8.357 -1.404 1.00 95.56 85 GLY A CA 1
ATOM 649 C C . GLY A 1 85 ? 5.579 -9.552 -2.247 1.00 95.56 85 GLY A C 1
ATOM 650 O O . GLY A 1 85 ? 6.519 -9.432 -3.025 1.00 95.56 85 GLY A O 1
ATOM 651 N N . LYS A 1 86 ? 4.902 -10.707 -2.152 1.00 96.19 86 LYS A N 1
ATOM 652 C CA . LYS A 1 86 ? 5.162 -11.849 -3.048 1.00 96.19 86 LYS A CA 1
ATOM 653 C C . LYS A 1 86 ? 4.632 -11.585 -4.454 1.00 96.19 86 LYS A C 1
ATOM 655 O O . LYS A 1 86 ? 5.286 -11.965 -5.417 1.00 96.19 86 LYS A O 1
ATOM 660 N N . ALA A 1 87 ? 3.470 -10.939 -4.564 1.00 97.56 87 ALA A N 1
ATOM 661 C CA . ALA A 1 87 ? 2.917 -10.531 -5.851 1.00 97.56 87 ALA A CA 1
ATOM 662 C C . ALA A 1 87 ? 3.854 -9.533 -6.552 1.00 97.56 87 ALA A C 1
ATOM 664 O O . ALA A 1 87 ? 4.225 -9.761 -7.702 1.00 97.56 87 ALA A O 1
ATOM 665 N N . ALA A 1 88 ? 4.334 -8.513 -5.837 1.00 97.81 88 ALA A N 1
ATOM 666 C CA . ALA A 1 88 ? 5.322 -7.569 -6.354 1.00 97.81 88 ALA A CA 1
ATOM 667 C C . ALA A 1 88 ? 6.646 -8.260 -6.737 1.00 97.81 88 ALA A C 1
ATOM 669 O O . ALA A 1 88 ? 7.219 -7.968 -7.778 1.00 97.81 88 ALA A O 1
ATOM 670 N N . ALA A 1 89 ? 7.103 -9.250 -5.965 1.00 97.81 89 ALA A N 1
ATOM 671 C CA . ALA A 1 89 ? 8.319 -10.003 -6.279 1.00 97.81 89 ALA A CA 1
ATOM 672 C C . ALA A 1 89 ? 8.189 -10.998 -7.450 1.00 97.81 89 ALA A C 1
ATOM 674 O O . ALA A 1 89 ? 9.198 -11.553 -7.879 1.00 97.81 89 ALA A O 1
ATOM 675 N N . SER A 1 90 ? 6.974 -11.267 -7.943 1.00 97.31 90 SER A N 1
ATOM 676 C CA . SER A 1 90 ? 6.723 -12.336 -8.925 1.00 97.31 90 SER A CA 1
ATOM 677 C C . SER A 1 90 ? 7.237 -12.037 -10.335 1.00 97.31 90 SER A C 1
ATOM 679 O O . SER A 1 90 ? 7.334 -12.948 -11.157 1.00 97.31 90 SER A O 1
ATOM 681 N N . LYS A 1 91 ? 7.554 -10.773 -10.625 1.00 97.69 91 LYS A N 1
ATOM 682 C CA . LYS A 1 91 ? 8.034 -10.299 -11.924 1.00 97.69 91 LYS A CA 1
ATOM 683 C C . LYS A 1 91 ? 9.127 -9.252 -11.727 1.00 97.69 91 LYS A C 1
ATOM 685 O O . LYS A 1 91 ? 9.338 -8.755 -10.621 1.00 97.69 91 LYS A O 1
ATOM 690 N N . THR A 1 92 ? 9.793 -8.916 -12.824 1.00 98.38 92 THR A N 1
ATOM 691 C CA . THR A 1 92 ? 10.705 -7.774 -12.898 1.00 98.38 92 THR A CA 1
ATOM 692 C C . THR A 1 92 ? 9.949 -6.563 -13.420 1.00 98.38 92 THR A C 1
ATOM 694 O O . THR A 1 92 ? 9.214 -6.674 -14.400 1.00 98.38 92 THR A O 1
ATOM 697 N N . TRP A 1 93 ? 10.157 -5.410 -12.791 1.00 98.31 93 TRP A N 1
ATOM 698 C CA . TRP A 1 93 ? 9.465 -4.165 -13.126 1.00 98.31 93 TRP A CA 1
ATOM 699 C C . TRP A 1 93 ? 10.452 -3.090 -13.541 1.00 98.31 93 TRP A C 1
ATOM 701 O O . TRP A 1 93 ? 11.521 -2.977 -12.938 1.00 98.31 93 TRP A O 1
ATOM 711 N N . LYS A 1 94 ? 10.072 -2.291 -14.538 1.00 98.50 94 LYS A N 1
ATOM 712 C CA . LYS A 1 94 ? 10.812 -1.089 -14.914 1.00 98.50 94 LYS A CA 1
ATOM 713 C C . LYS A 1 94 ? 10.430 0.053 -13.993 1.00 98.50 94 LYS A C 1
ATOM 715 O O . LYS A 1 94 ? 9.247 0.326 -13.787 1.00 98.50 94 LYS A O 1
ATOM 720 N N . CYS A 1 95 ? 11.445 0.687 -13.434 1.00 98.12 95 CYS A N 1
ATOM 721 C CA . CYS A 1 95 ? 11.305 1.657 -12.374 1.00 98.12 95 CYS A CA 1
ATOM 722 C C . CYS A 1 95 ? 12.258 2.831 -12.577 1.00 98.12 95 CYS A C 1
ATOM 724 O O . CYS A 1 95 ? 13.393 2.668 -13.032 1.00 98.12 95 CYS A O 1
ATOM 726 N N . THR A 1 96 ? 11.822 4.010 -12.158 1.00 97.31 96 THR A N 1
ATOM 727 C CA . THR A 1 96 ? 12.642 5.217 -12.114 1.00 97.31 96 THR A CA 1
ATOM 728 C C . THR A 1 96 ? 12.676 5.796 -10.708 1.00 97.31 96 THR A C 1
ATOM 730 O O . THR A 1 96 ? 11.745 5.617 -9.919 1.00 97.31 96 THR A O 1
ATOM 733 N N . ALA A 1 97 ? 13.772 6.470 -10.377 1.00 95.75 97 ALA A N 1
ATOM 734 C CA . ALA A 1 97 ? 13.930 7.189 -9.121 1.00 95.75 97 ALA A CA 1
ATOM 735 C C . ALA A 1 97 ? 14.903 8.357 -9.286 1.00 95.75 97 ALA A C 1
ATOM 737 O O . ALA A 1 97 ? 15.934 8.216 -9.945 1.00 95.75 97 ALA A O 1
ATOM 738 N N . ASP A 1 98 ? 14.599 9.476 -8.637 1.00 92.06 98 ASP A N 1
ATOM 739 C CA . ASP A 1 98 ? 15.547 10.570 -8.433 1.00 92.06 98 ASP A CA 1
ATOM 740 C C . ASP A 1 98 ? 16.221 10.383 -7.071 1.00 92.06 98 ASP A C 1
ATOM 742 O O . ASP A 1 98 ? 15.549 10.256 -6.049 1.00 92.06 98 ASP A O 1
ATOM 746 N N . GLU A 1 99 ? 17.552 10.356 -7.051 1.00 85.69 99 GLU A N 1
ATOM 747 C CA . GLU A 1 99 ? 18.347 10.115 -5.840 1.00 85.69 99 GLU A CA 1
ATOM 748 C C . GLU A 1 99 ? 18.156 11.192 -4.771 1.00 85.69 99 GLU A C 1
ATOM 750 O O . GLU A 1 99 ? 18.366 10.924 -3.585 1.00 85.69 99 GLU A O 1
ATOM 755 N N . ASN A 1 100 ? 17.746 12.389 -5.190 1.00 89.50 100 ASN A N 1
ATOM 756 C CA . ASN A 1 100 ? 17.470 13.512 -4.302 1.00 89.50 100 ASN A CA 1
ATOM 757 C C . ASN A 1 100 ? 16.031 13.503 -3.777 1.00 89.50 100 ASN A C 1
ATOM 759 O O . ASN A 1 100 ? 15.701 14.280 -2.881 1.00 89.50 100 ASN A O 1
ATOM 763 N N . ASN A 1 101 ? 15.176 12.627 -4.309 1.00 90.88 101 ASN A N 1
ATOM 764 C CA . ASN A 1 101 ? 13.778 12.556 -3.930 1.00 90.88 101 ASN A CA 1
ATOM 765 C C . ASN A 1 101 ? 13.555 11.448 -2.896 1.00 90.88 101 ASN A C 1
ATOM 767 O O . ASN A 1 101 ? 13.369 10.267 -3.217 1.00 90.88 101 ASN A O 1
ATOM 771 N N . LEU A 1 102 ? 13.610 11.849 -1.628 1.00 91.69 102 LEU A N 1
ATOM 772 C CA . LEU A 1 102 ? 13.437 10.973 -0.478 1.00 91.69 102 LEU A CA 1
ATOM 773 C C . LEU A 1 102 ? 12.153 11.316 0.275 1.00 91.69 102 LEU A C 1
ATOM 775 O O . LEU A 1 102 ? 11.743 12.474 0.345 1.00 91.69 102 LEU A O 1
ATOM 779 N N . ASP A 1 103 ? 11.548 10.313 0.901 1.00 88.94 103 ASP A N 1
ATOM 780 C CA . ASP A 1 103 ? 10.477 10.559 1.859 1.00 88.94 103 ASP A CA 1
ATOM 781 C C . ASP A 1 103 ? 11.008 11.043 3.220 1.00 88.94 103 ASP A C 1
ATOM 783 O O . ASP A 1 103 ? 12.212 11.084 3.480 1.00 88.94 103 ASP A O 1
ATOM 787 N N . PHE A 1 104 ? 10.085 11.363 4.131 1.00 85.69 104 PHE A N 1
ATOM 788 C CA . PHE A 1 104 ? 10.401 11.812 5.492 1.00 85.69 104 PHE A CA 1
ATOM 789 C C . PHE A 1 104 ? 11.268 10.820 6.295 1.00 85.69 104 PHE A C 1
ATOM 791 O O . PHE A 1 104 ? 11.958 11.215 7.232 1.00 85.69 104 PHE A O 1
ATOM 798 N N . TYR A 1 105 ? 11.260 9.535 5.931 1.00 86.31 105 TYR A N 1
ATOM 799 C CA . TYR A 1 105 ? 12.053 8.484 6.571 1.00 86.31 105 TYR A CA 1
ATOM 800 C C . TYR A 1 105 ? 13.386 8.218 5.848 1.00 86.31 105 TYR A C 1
ATOM 802 O O . TYR A 1 105 ? 14.092 7.266 6.190 1.00 86.31 105 TYR A O 1
ATOM 810 N N . GLY A 1 106 ? 13.736 9.025 4.841 1.00 92.44 106 GLY A N 1
ATOM 811 C CA . GLY A 1 106 ? 14.947 8.864 4.039 1.00 92.44 106 GLY A CA 1
ATOM 812 C C . GLY A 1 106 ? 14.890 7.690 3.055 1.00 92.44 106 GLY A C 1
ATOM 813 O O . GLY A 1 106 ? 15.942 7.222 2.603 1.00 92.44 106 GLY A O 1
ATOM 814 N N . ARG A 1 107 ? 13.693 7.173 2.739 1.00 95.19 107 ARG A N 1
ATOM 815 C CA . ARG A 1 107 ? 13.500 6.148 1.703 1.00 95.19 107 ARG A CA 1
ATOM 816 C C . ARG A 1 107 ? 13.482 6.801 0.329 1.00 95.19 107 ARG A C 1
ATOM 818 O O . ARG A 1 107 ? 12.853 7.837 0.149 1.00 95.19 107 ARG A O 1
ATOM 825 N N . LEU A 1 108 ? 14.117 6.154 -0.641 1.00 96.25 108 LEU A N 1
ATOM 826 C CA . LEU A 1 108 ? 14.102 6.587 -2.037 1.00 96.25 108 LEU A CA 1
ATOM 827 C C . LEU A 1 108 ? 12.688 6.454 -2.617 1.00 96.25 108 LEU A C 1
ATOM 829 O O . LEU A 1 108 ? 12.096 5.373 -2.523 1.00 96.25 108 LEU A O 1
ATOM 833 N N . LEU A 1 109 ? 12.162 7.520 -3.221 1.00 96.06 109 LEU A N 1
ATOM 834 C CA . LEU A 1 109 ? 10.888 7.464 -3.934 1.00 96.06 109 LEU A CA 1
ATOM 835 C C . LEU A 1 109 ? 11.088 6.839 -5.315 1.00 96.06 109 LEU A C 1
ATOM 837 O O . LEU A 1 109 ? 11.903 7.300 -6.112 1.00 96.06 109 LEU A O 1
ATOM 841 N N . VAL A 1 110 ? 10.346 5.766 -5.583 1.00 97.19 110 VAL A N 1
ATOM 842 C CA . VAL A 1 110 ? 10.480 4.964 -6.802 1.00 97.19 110 VAL A CA 1
ATOM 843 C C . VAL A 1 110 ? 9.141 4.910 -7.528 1.00 97.19 110 VAL A C 1
ATOM 845 O O . VAL A 1 110 ? 8.109 4.618 -6.927 1.00 97.19 110 VAL A O 1
ATOM 848 N N . HIS A 1 111 ? 9.157 5.144 -8.834 1.00 97.25 111 HIS A N 1
ATOM 849 C CA . HIS A 1 111 ? 7.990 5.044 -9.701 1.00 97.25 111 HIS A CA 1
ATOM 850 C C . HIS A 1 111 ? 8.127 3.844 -10.640 1.00 97.25 111 HIS A C 1
ATOM 852 O O . HIS A 1 111 ? 9.128 3.733 -11.337 1.00 97.25 111 HIS A O 1
ATOM 858 N N . CYS A 1 112 ? 7.132 2.954 -10.674 1.00 98.00 112 CYS A N 1
ATOM 859 C CA . CYS A 1 112 ? 7.140 1.755 -11.522 1.00 98.00 112 CYS A CA 1
ATOM 860 C C . CYS A 1 112 ? 5.756 1.557 -12.177 1.00 98.00 112 CYS A C 1
ATOM 862 O O . CYS A 1 112 ? 4.964 0.782 -11.641 1.00 98.00 112 CYS A O 1
ATOM 864 N N . PRO A 1 113 ? 5.424 2.234 -13.293 1.00 97.69 113 PRO A N 1
ATOM 865 C CA . PRO A 1 113 ? 4.060 2.284 -13.843 1.00 97.69 113 PRO A CA 1
ATOM 866 C C . PRO A 1 113 ? 3.380 0.915 -13.998 1.00 97.69 113 PRO A C 1
ATOM 868 O O . PRO A 1 113 ? 2.306 0.684 -13.447 1.00 97.69 113 PRO A O 1
ATOM 871 N N . ASP A 1 114 ? 4.053 -0.041 -14.642 1.00 98.38 114 ASP A N 1
ATOM 872 C CA . ASP A 1 114 ? 3.478 -1.370 -14.903 1.00 98.38 114 ASP A CA 1
ATOM 873 C C . ASP A 1 114 ? 3.228 -2.174 -13.616 1.00 98.38 114 ASP A C 1
ATOM 875 O O . ASP A 1 114 ? 2.302 -2.985 -13.542 1.00 98.38 114 ASP A O 1
ATOM 879 N N . LEU A 1 115 ? 4.037 -1.938 -12.576 1.00 98.56 115 LEU A N 1
ATOM 880 C CA . LEU A 1 115 ? 3.795 -2.516 -11.257 1.00 98.56 115 LEU A CA 1
ATOM 881 C C . LEU A 1 115 ? 2.566 -1.878 -10.608 1.00 98.56 115 LEU A C 1
ATOM 883 O O . LEU A 1 115 ? 1.774 -2.604 -10.015 1.00 98.56 115 LEU A O 1
ATOM 887 N N . ILE A 1 116 ? 2.390 -0.555 -10.713 1.00 98.50 116 ILE A N 1
ATOM 888 C CA . ILE A 1 116 ? 1.206 0.132 -10.172 1.00 98.50 116 ILE A CA 1
ATOM 889 C C . ILE A 1 116 ? -0.049 -0.492 -10.772 1.00 98.50 116 ILE A C 1
ATOM 891 O O . ILE A 1 116 ? -0.899 -0.981 -10.026 1.00 98.50 116 ILE A O 1
ATOM 895 N N . GLU A 1 117 ? -0.122 -0.536 -12.105 1.00 98.69 117 GLU A N 1
ATOM 896 C CA . GLU A 1 117 ? -1.241 -1.114 -12.850 1.00 98.69 117 GLU A CA 1
ATOM 897 C C . GLU A 1 117 ? -1.537 -2.553 -12.420 1.00 98.69 117 GLU A C 1
ATOM 899 O O . GLU A 1 117 ? -2.688 -2.885 -12.134 1.00 98.69 117 GLU A O 1
ATOM 904 N N . PHE A 1 118 ? -0.505 -3.392 -12.303 1.00 98.75 118 PHE A N 1
ATOM 905 C CA . PHE A 1 118 ? -0.654 -4.766 -11.831 1.00 98.75 118 PHE A CA 1
ATOM 906 C C . PHE A 1 118 ? -1.197 -4.834 -10.398 1.00 98.75 118 PHE A C 1
ATOM 908 O O . PHE A 1 118 ? -2.140 -5.579 -10.124 1.00 98.75 118 PHE A O 1
ATOM 915 N N . MET A 1 119 ? -0.622 -4.064 -9.474 1.00 98.81 119 MET A N 1
ATOM 916 C CA . MET A 1 119 ? -0.975 -4.131 -8.057 1.00 98.81 119 MET A CA 1
ATOM 917 C C . MET A 1 119 ? -2.407 -3.658 -7.807 1.00 98.81 119 MET A C 1
ATOM 919 O O . MET A 1 119 ? -3.136 -4.311 -7.053 1.00 98.81 119 MET A O 1
ATOM 923 N N . VAL A 1 120 ? -2.841 -2.572 -8.456 1.00 98.81 120 VAL A N 1
ATOM 924 C CA . VAL A 1 120 ? -4.226 -2.092 -8.322 1.00 98.81 120 VAL A CA 1
ATOM 925 C C . VAL A 1 120 ? -5.208 -2.929 -9.148 1.00 98.81 120 VAL A C 1
ATOM 927 O O . VAL A 1 120 ? -6.310 -3.205 -8.676 1.00 98.81 120 VAL A O 1
ATOM 930 N N . GLY A 1 121 ? -4.800 -3.412 -10.327 1.00 98.75 121 GLY A N 1
ATOM 931 C CA . GLY A 1 121 ? -5.619 -4.233 -11.228 1.00 98.75 121 GLY A CA 1
ATOM 932 C C . GLY A 1 121 ? -5.888 -5.655 -10.721 1.00 98.75 121 GLY A C 1
ATOM 933 O O . GLY A 1 121 ? -6.921 -6.252 -11.039 1.00 98.75 121 GLY A O 1
ATOM 934 N N . GLU A 1 122 ? -5.002 -6.190 -9.882 1.00 98.62 122 GLU A N 1
ATOM 935 C CA . GLU A 1 122 ? -5.201 -7.462 -9.177 1.00 98.62 122 GLU A CA 1
ATOM 936 C C . GLU A 1 122 ? -5.779 -7.285 -7.762 1.00 98.62 122 GLU A C 1
ATOM 938 O O . GLU A 1 122 ? -6.072 -8.265 -7.074 1.00 98.62 122 GLU A O 1
ATOM 943 N N . GLY A 1 123 ? -5.996 -6.041 -7.321 1.00 98.50 123 GLY A N 1
ATOM 944 C CA . GLY A 1 123 ? -6.548 -5.739 -6.001 1.00 98.50 123 GLY A CA 1
ATOM 945 C C . GLY A 1 123 ? -5.596 -6.062 -4.845 1.00 98.50 123 GLY A C 1
ATOM 946 O O . GLY A 1 123 ? -6.059 -6.340 -3.741 1.00 98.50 123 GLY A O 1
ATOM 947 N N . TRP A 1 124 ? -4.279 -6.047 -5.070 1.00 98.56 124 TRP A N 1
ATOM 948 C CA . TRP A 1 124 ? -3.270 -6.111 -3.999 1.00 98.56 124 TRP A CA 1
ATOM 949 C C . TRP A 1 124 ? -3.061 -4.762 -3.308 1.00 98.56 124 TRP A C 1
ATOM 951 O O . TRP A 1 124 ? -2.550 -4.709 -2.188 1.00 98.56 124 TRP A O 1
ATOM 961 N N . ALA A 1 125 ? -3.446 -3.688 -3.990 1.00 98.50 125 ALA A N 1
ATOM 962 C CA . ALA A 1 125 ? -3.233 -2.309 -3.603 1.00 98.50 125 ALA A CA 1
ATOM 963 C C . ALA A 1 125 ? -4.434 -1.433 -3.965 1.00 98.50 125 ALA A C 1
ATOM 965 O O . ALA A 1 125 ? -5.348 -1.860 -4.675 1.00 98.50 125 ALA A O 1
ATOM 966 N N . HIS A 1 126 ? -4.375 -0.184 -3.516 1.00 98.56 126 HIS A N 1
ATOM 967 C CA . HIS A 1 126 ? -5.200 0.898 -4.024 1.00 98.56 126 HIS A CA 1
ATOM 968 C C . HIS A 1 126 ? -4.328 2.089 -4.441 1.00 98.56 126 HIS A C 1
ATOM 970 O O . HIS A 1 126 ? -3.225 2.282 -3.928 1.00 98.56 126 HIS A O 1
ATOM 976 N N . LEU A 1 127 ? -4.838 2.914 -5.348 1.00 98.25 127 LEU A N 1
ATOM 977 C CA . LEU A 1 127 ? -4.225 4.169 -5.748 1.00 98.25 127 LEU A CA 1
ATOM 978 C C . LEU A 1 127 ? -4.075 5.125 -4.571 1.00 98.25 127 LEU A C 1
ATOM 980 O O . LEU A 1 127 ? -4.894 5.161 -3.648 1.00 98.25 127 LEU A O 1
ATOM 984 N N . PHE A 1 128 ? -2.997 5.891 -4.634 1.00 97.00 128 PHE A N 1
ATOM 985 C CA . PHE A 1 128 ? -2.601 6.833 -3.606 1.00 97.00 128 PHE A CA 1
ATOM 986 C C . PHE A 1 128 ? -1.945 8.044 -4.271 1.00 97.00 128 PHE A C 1
ATOM 988 O O . PHE A 1 128 ? -0.728 8.230 -4.222 1.00 97.00 128 PHE A O 1
ATOM 995 N N . ALA A 1 129 ? -2.762 8.846 -4.951 1.00 94.56 129 ALA A N 1
ATOM 996 C CA . ALA A 1 129 ? -2.324 10.122 -5.496 1.00 94.56 129 ALA A CA 1
ATOM 997 C C . ALA A 1 129 ? -2.348 11.175 -4.379 1.00 94.56 129 ALA A C 1
ATOM 999 O O . ALA A 1 129 ? -3.411 11.533 -3.868 1.00 94.56 129 ALA A O 1
ATOM 1000 N N . PHE A 1 130 ? -1.161 11.605 -3.951 1.00 86.31 130 PHE A N 1
ATOM 1001 C CA . PHE A 1 130 ? -0.973 12.629 -2.928 1.00 86.31 130 PHE A CA 1
ATOM 1002 C C . PHE A 1 130 ? -0.595 13.946 -3.603 1.00 86.31 130 PHE A C 1
ATOM 1004 O O . PHE A 1 130 ? 0.440 14.000 -4.263 1.00 86.31 130 PHE A O 1
ATOM 1011 N N . ASP A 1 131 ? -1.437 14.971 -3.441 1.00 83.12 131 ASP A N 1
ATOM 1012 C CA . ASP A 1 131 ? -1.285 16.298 -4.061 1.00 83.12 131 ASP A CA 1
ATOM 1013 C C . ASP A 1 131 ? -1.034 16.243 -5.584 1.00 83.12 131 ASP A C 1
ATOM 1015 O O . ASP A 1 131 ? -0.414 17.125 -6.176 1.00 83.12 131 ASP A O 1
ATOM 1019 N N . SER A 1 132 ? -1.527 15.186 -6.230 1.00 87.56 132 SER A N 1
ATOM 1020 C CA . SER A 1 132 ? -1.411 14.944 -7.662 1.00 87.56 132 SER A CA 1
ATOM 1021 C C . SER A 1 132 ? -2.679 14.297 -8.206 1.00 87.56 132 SER A C 1
ATOM 1023 O O . SER A 1 132 ? -3.507 13.768 -7.460 1.00 87.56 132 SER A O 1
ATOM 1025 N N . GLU A 1 133 ? -2.833 14.339 -9.527 1.00 92.50 133 GLU A N 1
ATOM 1026 C CA . GLU A 1 133 ? -3.863 13.562 -10.203 1.00 92.50 133 GLU A CA 1
ATOM 1027 C C . GLU A 1 133 ? -3.373 12.123 -10.423 1.00 92.50 133 GLU A C 1
ATOM 1029 O O . GLU A 1 133 ? -2.214 11.917 -10.803 1.00 92.50 133 GLU A O 1
ATOM 1034 N N . PRO A 1 134 ? -4.222 11.110 -10.189 1.00 94.19 134 PRO A N 1
ATOM 1035 C CA . PRO A 1 134 ? -3.875 9.740 -10.519 1.00 94.19 134 PRO A CA 1
ATOM 1036 C C . PRO A 1 134 ? -3.833 9.553 -12.032 1.00 94.19 134 PRO A C 1
ATOM 1038 O O . PRO A 1 134 ? -4.639 10.115 -12.771 1.00 94.19 134 PRO A O 1
ATOM 1041 N N . ASP A 1 135 ? -2.927 8.690 -12.483 1.00 96.31 135 ASP A N 1
ATOM 1042 C CA . ASP A 1 135 ? -2.891 8.265 -13.878 1.00 96.31 135 ASP A CA 1
ATOM 1043 C C . ASP A 1 135 ? -4.237 7.605 -14.262 1.00 96.31 135 ASP A C 1
ATOM 1045 O O . ASP A 1 135 ? -4.642 6.625 -13.615 1.00 96.31 135 ASP A O 1
ATOM 1049 N N . PRO A 1 136 ? -4.934 8.092 -15.309 1.00 97.62 136 PRO A N 1
ATOM 1050 C CA . PRO A 1 136 ? -6.209 7.529 -15.749 1.00 97.62 136 PRO A CA 1
ATOM 1051 C C . PRO A 1 136 ? -6.149 6.031 -16.068 1.00 97.62 136 PRO A C 1
ATOM 1053 O O . PRO A 1 136 ? -7.122 5.313 -15.821 1.00 97.62 136 PRO A O 1
ATOM 1056 N N . LYS A 1 137 ? -5.013 5.533 -16.575 1.00 98.19 137 LYS A N 1
ATOM 1057 C CA . LYS A 1 137 ? -4.810 4.110 -16.873 1.00 98.19 137 LYS A CA 1
ATOM 1058 C C . LYS A 1 137 ? -4.841 3.282 -15.594 1.00 98.19 137 LYS A C 1
ATOM 1060 O O . LYS A 1 137 ? -5.545 2.274 -15.518 1.00 98.19 137 LYS A O 1
ATOM 1065 N N . HIS A 1 138 ? -4.123 3.725 -14.565 1.00 98.62 138 HIS A N 1
ATOM 1066 C CA . HIS A 1 138 ? -4.117 3.026 -13.284 1.00 98.62 138 HIS A CA 1
ATOM 1067 C C . HIS A 1 138 ? -5.479 3.127 -12.585 1.00 98.62 138 HIS A C 1
ATOM 1069 O O . HIS A 1 138 ? -5.921 2.163 -11.956 1.00 98.62 138 HIS A O 1
ATOM 1075 N N . LEU A 1 139 ? -6.180 4.258 -12.728 1.00 98.62 139 LEU A N 1
ATOM 1076 C CA . LEU A 1 139 ? -7.529 4.418 -12.184 1.00 98.62 139 LEU A CA 1
ATOM 1077 C C . LEU A 1 139 ? -8.514 3.449 -12.840 1.00 98.62 139 LEU A C 1
ATOM 1079 O O . LEU A 1 139 ? -9.264 2.772 -12.135 1.00 98.62 139 LEU A O 1
ATOM 1083 N N . ALA A 1 140 ? -8.464 3.311 -14.166 1.00 98.69 140 ALA A N 1
ATOM 1084 C CA . ALA A 1 140 ? -9.273 2.338 -14.891 1.00 98.69 140 ALA A CA 1
ATOM 1085 C C . ALA A 1 140 ? -8.976 0.894 -14.441 1.00 98.69 140 ALA A C 1
ATOM 1087 O O . ALA A 1 140 ? -9.907 0.119 -14.207 1.00 98.69 140 ALA A O 1
ATOM 1088 N N . ALA A 1 141 ? -7.699 0.542 -14.244 1.00 98.81 141 ALA A N 1
ATOM 1089 C CA . ALA A 1 141 ? -7.301 -0.774 -13.739 1.00 98.81 141 ALA A CA 1
ATOM 1090 C C . ALA A 1 141 ? -7.864 -1.050 -12.331 1.00 98.81 141 ALA A C 1
ATOM 1092 O O . ALA A 1 141 ? -8.446 -2.112 -12.089 1.00 98.81 141 ALA A O 1
ATOM 1093 N N . GLN A 1 142 ? -7.776 -0.076 -11.418 1.00 98.81 142 GLN A N 1
ATOM 1094 C CA . GLN A 1 142 ? -8.385 -0.177 -10.091 1.00 98.81 142 GLN A CA 1
ATOM 1095 C C . GLN A 1 142 ? -9.907 -0.346 -10.171 1.00 98.81 142 GLN A C 1
ATOM 1097 O O . GLN A 1 142 ? -10.470 -1.222 -9.513 1.00 98.81 142 GLN A O 1
ATOM 1102 N N . GLN A 1 143 ? -10.589 0.466 -10.979 1.00 98.75 143 GLN A N 1
ATOM 1103 C CA . GLN A 1 143 ? -12.043 0.390 -11.135 1.00 98.75 143 GLN A CA 1
ATOM 1104 C C . GLN A 1 143 ? -12.483 -0.972 -11.691 1.00 98.75 143 GLN A C 1
ATOM 1106 O O . GLN A 1 143 ? -13.479 -1.537 -11.227 1.00 98.75 143 GLN A O 1
ATOM 1111 N N . ALA A 1 144 ? -11.713 -1.551 -12.617 1.00 98.75 144 ALA A N 1
ATOM 1112 C CA . ALA A 1 144 ? -11.942 -2.907 -13.104 1.00 98.75 144 ALA A CA 1
ATOM 1113 C C . ALA A 1 144 ? -11.779 -3.954 -11.985 1.00 98.75 144 ALA A C 1
ATOM 1115 O O . ALA A 1 144 ? -12.641 -4.824 -11.836 1.00 98.75 144 ALA A O 1
ATOM 1116 N N . ALA A 1 145 ? -10.740 -3.842 -11.150 1.00 98.81 145 ALA A N 1
ATOM 1117 C CA . ALA A 1 145 ? -10.530 -4.725 -10.000 1.00 98.81 145 ALA A CA 1
ATOM 1118 C C . ALA A 1 145 ? -11.663 -4.621 -8.964 1.00 98.81 145 ALA A C 1
ATOM 1120 O O . ALA A 1 145 ? -12.141 -5.642 -8.460 1.00 98.81 145 ALA A O 1
ATOM 1121 N N . ILE A 1 146 ? -12.138 -3.401 -8.692 1.00 98.75 146 ILE A N 1
ATOM 1122 C CA . ILE A 1 146 ? -13.290 -3.136 -7.823 1.00 98.75 146 ILE A CA 1
ATOM 1123 C C . ILE A 1 146 ? -14.546 -3.788 -8.407 1.00 98.75 146 ILE A C 1
ATOM 1125 O O . ILE A 1 146 ? -15.262 -4.491 -7.692 1.00 98.75 146 ILE A O 1
ATOM 1129 N N . LYS A 1 147 ? -14.834 -3.596 -9.701 1.00 98.62 147 LYS A N 1
ATOM 1130 C CA . LYS A 1 147 ? -15.997 -4.202 -10.372 1.00 98.62 147 LYS A CA 1
ATOM 1131 C C . LYS A 1 147 ? -15.949 -5.730 -10.304 1.00 98.62 147 LYS A C 1
ATOM 1133 O O . LYS A 1 147 ? -16.968 -6.350 -10.016 1.00 98.62 147 LYS A O 1
ATOM 1138 N N . ALA A 1 148 ? -14.767 -6.308 -10.496 1.00 98.69 148 ALA A N 1
ATOM 1139 C CA . ALA A 1 148 ? -14.526 -7.746 -10.462 1.00 98.69 148 ALA A CA 1
ATOM 1140 C C . ALA A 1 148 ? -14.372 -8.336 -9.046 1.00 98.69 148 ALA A C 1
ATOM 1142 O O . ALA A 1 148 ? -14.139 -9.534 -8.924 1.00 98.69 148 ALA A O 1
ATOM 1143 N N . ASN A 1 149 ? -14.505 -7.533 -7.980 1.00 98.50 149 ASN A N 1
ATOM 1144 C CA . ASN A 1 149 ? -14.342 -7.975 -6.588 1.00 98.50 149 ASN A CA 1
ATOM 1145 C C . ASN A 1 149 ? -12.982 -8.666 -6.337 1.00 98.50 149 ASN A C 1
ATOM 1147 O O . ASN A 1 149 ? -12.909 -9.687 -5.656 1.00 98.50 149 ASN A O 1
ATOM 1151 N N . LYS A 1 150 ? -11.891 -8.137 -6.898 1.00 98.62 150 LYS A N 1
ATOM 1152 C CA . LYS A 1 150 ? -10.553 -8.719 -6.714 1.00 98.62 150 LYS A CA 1
ATOM 1153 C C . LYS A 1 150 ? -9.916 -8.306 -5.386 1.00 98.62 150 LYS A C 1
ATOM 1155 O O . LYS A 1 150 ? -10.100 -7.183 -4.927 1.00 98.62 150 LYS A O 1
ATOM 1160 N N . GLY A 1 151 ? -9.121 -9.204 -4.802 1.00 98.38 151 GLY A N 1
ATOM 1161 C CA . GLY A 1 151 ? -8.228 -8.910 -3.677 1.00 98.38 151 GLY A CA 1
ATOM 1162 C C . GLY A 1 151 ? -8.907 -8.166 -2.522 1.00 98.38 151 GLY A C 1
ATOM 1163 O O . GLY A 1 151 ? -9.870 -8.668 -1.939 1.00 98.38 151 GLY A O 1
ATOM 1164 N N . ILE A 1 152 ? -8.421 -6.963 -2.207 1.00 98.62 152 ILE A N 1
ATOM 1165 C CA . ILE A 1 152 ? -8.926 -6.101 -1.124 1.00 98.62 152 ILE A CA 1
ATOM 1166 C C . ILE A 1 152 ? -10.397 -5.662 -1.299 1.00 98.62 152 ILE A C 1
ATOM 1168 O O . ILE A 1 152 ? -11.013 -5.176 -0.351 1.00 98.62 152 ILE A O 1
ATOM 1172 N N . TRP A 1 153 ? -10.993 -5.885 -2.473 1.00 98.69 153 TRP A N 1
ATOM 1173 C CA . TRP A 1 153 ? -12.382 -5.540 -2.802 1.00 98.69 153 TRP A CA 1
ATOM 1174 C C . TRP A 1 153 ? -13.355 -6.720 -2.680 1.00 98.69 153 TRP A C 1
ATOM 1176 O O . TRP A 1 153 ? -14.567 -6.535 -2.800 1.00 98.69 153 TRP A O 1
ATOM 1186 N N . ALA A 1 154 ? -12.849 -7.939 -2.454 1.00 98.56 154 ALA A N 1
ATOM 1187 C CA . ALA A 1 154 ? -13.619 -9.170 -2.645 1.00 98.56 154 ALA A CA 1
ATOM 1188 C C . ALA A 1 154 ? -14.821 -9.338 -1.709 1.00 98.56 154 ALA A C 1
ATOM 1190 O O . ALA A 1 154 ? -15.798 -9.989 -2.072 1.00 98.56 154 ALA A O 1
ATOM 1191 N N . LYS A 1 155 ? -14.764 -8.750 -0.509 1.00 98.38 155 LYS A N 1
ATOM 1192 C CA . LYS A 1 155 ? -15.836 -8.834 0.495 1.00 98.38 155 LYS A CA 1
ATOM 1193 C C . LYS A 1 155 ? -16.422 -7.474 0.873 1.00 98.38 155 LYS A C 1
ATOM 1195 O O . LYS A 1 155 ? -17.076 -7.357 1.904 1.00 98.38 155 LYS A O 1
ATOM 1200 N N . GLY A 1 156 ? -16.187 -6.431 0.084 1.00 97.44 156 GLY A N 1
ATOM 1201 C CA . GLY A 1 156 ? -16.733 -5.103 0.350 1.00 97.44 156 GLY A CA 1
ATOM 1202 C C . GLY A 1 156 ? -15.890 -3.987 -0.243 1.00 97.44 156 GLY A C 1
ATOM 1203 O O . GLY A 1 156 ? -14.689 -4.139 -0.450 1.00 97.44 156 GLY A O 1
ATOM 1204 N N . LYS A 1 157 ? -16.549 -2.860 -0.512 1.00 97.50 157 LYS A N 1
ATOM 1205 C CA . LYS A 1 157 ? -15.984 -1.695 -1.200 1.00 97.50 157 LYS A CA 1
ATOM 1206 C C . LYS A 1 157 ? -16.288 -0.461 -0.351 1.00 97.50 157 LYS A C 1
ATOM 1208 O O . LYS A 1 157 ? -17.394 0.072 -0.454 1.00 97.50 157 LYS A O 1
ATOM 1213 N N . PRO A 1 158 ? -15.392 -0.066 0.567 1.00 97.62 158 PRO A N 1
ATOM 1214 C CA . PRO A 1 158 ? -15.638 1.108 1.389 1.00 97.62 158 PRO A CA 1
ATOM 1215 C C . PRO A 1 158 ? -15.628 2.365 0.511 1.00 97.62 158 PRO A C 1
ATOM 1217 O O . PRO A 1 158 ? -14.960 2.397 -0.522 1.00 97.62 158 PRO A O 1
ATOM 1220 N N . LYS A 1 159 ? -16.350 3.417 0.919 1.00 97.38 159 LYS A N 1
ATOM 1221 C CA . LYS A 1 159 ? -16.353 4.685 0.168 1.00 97.38 159 LYS A CA 1
ATOM 1222 C C . LYS A 1 159 ? -14.995 5.390 0.250 1.00 97.38 159 LYS A C 1
ATOM 1224 O O . LYS A 1 159 ? -14.626 6.095 -0.674 1.00 97.38 159 LYS A O 1
ATOM 1229 N N . PHE A 1 160 ? -14.271 5.187 1.348 1.00 97.81 160 PHE A N 1
ATOM 1230 C CA . PHE A 1 160 ? -12.888 5.617 1.529 1.00 97.81 160 PHE A CA 1
ATOM 1231 C C . PHE A 1 160 ? -12.101 4.506 2.212 1.00 97.81 160 PHE A C 1
ATOM 1233 O O . PHE A 1 160 ? -12.640 3.839 3.092 1.00 97.81 160 PHE A O 1
ATOM 1240 N N . ILE A 1 161 ? -10.830 4.345 1.863 1.00 98.06 161 ILE A N 1
ATOM 1241 C CA . ILE A 1 161 ? -9.880 3.532 2.624 1.00 98.06 161 ILE A CA 1
ATOM 1242 C C . ILE A 1 161 ? -9.184 4.441 3.627 1.00 98.06 161 ILE A C 1
ATOM 1244 O O . ILE A 1 161 ? -8.573 5.437 3.250 1.00 98.06 161 ILE A O 1
ATOM 1248 N N . LEU A 1 162 ? -9.257 4.085 4.904 1.00 97.56 162 LEU A N 1
ATOM 1249 C CA . LEU A 1 162 ? -8.480 4.732 5.954 1.00 97.56 162 LEU A CA 1
ATOM 1250 C C . LEU A 1 162 ? -7.051 4.169 5.927 1.00 97.56 162 LEU A C 1
ATOM 1252 O O . LEU A 1 162 ? -6.845 3.001 6.261 1.00 97.56 162 LEU A O 1
ATOM 1256 N N . THR A 1 163 ? -6.088 4.979 5.479 1.00 95.88 163 THR A N 1
ATOM 1257 C CA . THR A 1 163 ? -4.707 4.536 5.210 1.00 95.88 163 THR A CA 1
ATOM 1258 C C . THR A 1 163 ? -3.746 4.855 6.345 1.00 95.88 163 THR A C 1
ATOM 1260 O O . THR A 1 163 ? -2.780 4.132 6.544 1.00 95.88 163 THR A O 1
ATOM 1263 N N . SER A 1 164 ? -3.976 5.948 7.075 1.00 95.06 164 SER A N 1
ATOM 1264 C CA . SER A 1 164 ? -3.196 6.264 8.270 1.00 95.06 164 SER A CA 1
ATOM 1265 C C . SER A 1 164 ? -4.039 7.001 9.301 1.00 95.06 164 SER A C 1
ATOM 1267 O O . SER A 1 164 ? -4.901 7.814 8.960 1.00 95.06 164 SER A O 1
ATOM 1269 N N . LEU A 1 165 ? -3.754 6.695 10.563 1.00 96.75 165 LEU A N 1
ATOM 1270 C CA . LEU A 1 165 ? -4.308 7.355 11.734 1.00 96.75 165 LEU A CA 1
ATOM 1271 C C . LEU A 1 165 ? -3.199 8.124 12.444 1.00 96.75 165 LEU A C 1
ATOM 1273 O O . LEU A 1 165 ? -2.130 7.548 12.676 1.00 96.75 165 LEU A O 1
ATOM 1277 N N . HIS A 1 166 ? -3.477 9.374 12.804 1.00 95.25 166 HIS A N 1
ATOM 1278 C CA . HIS A 1 166 ? -2.613 10.180 13.663 1.00 95.25 166 HIS A CA 1
ATOM 1279 C C . HIS A 1 166 ? -3.446 10.765 14.795 1.00 95.25 166 HIS A C 1
ATOM 1281 O O . HIS A 1 166 ? -4.504 11.330 14.555 1.00 95.25 166 HIS A O 1
ATOM 1287 N N . SER A 1 167 ? -2.982 10.624 16.030 1.00 94.44 167 SER A N 1
ATOM 1288 C CA . SER A 1 167 ? -3.656 11.169 17.210 1.00 94.44 167 SER A CA 1
ATOM 1289 C C . SER A 1 167 ? -3.036 12.507 17.612 1.00 94.44 167 SER A C 1
ATOM 1291 O O . SER A 1 167 ? -1.845 12.728 17.395 1.00 94.44 167 SER A O 1
ATOM 1293 N N . VAL A 1 168 ? -3.810 13.405 18.229 1.00 93.75 168 VAL A N 1
ATOM 1294 C CA . VAL A 1 168 ? -3.311 14.736 18.650 1.00 93.75 168 VAL A CA 1
ATOM 1295 C C . VAL A 1 168 ? -2.136 14.690 19.624 1.00 93.75 168 VAL A C 1
ATOM 1297 O O . VAL A 1 168 ? -1.335 15.621 19.673 1.00 93.75 168 VAL A O 1
ATOM 1300 N N . ASP A 1 169 ? -2.008 13.616 20.397 1.00 90.75 169 ASP A N 1
ATOM 1301 C CA . ASP A 1 169 ? -0.912 13.432 21.344 1.00 90.75 169 ASP A CA 1
ATOM 1302 C C . ASP A 1 169 ? 0.377 12.897 20.700 1.00 90.7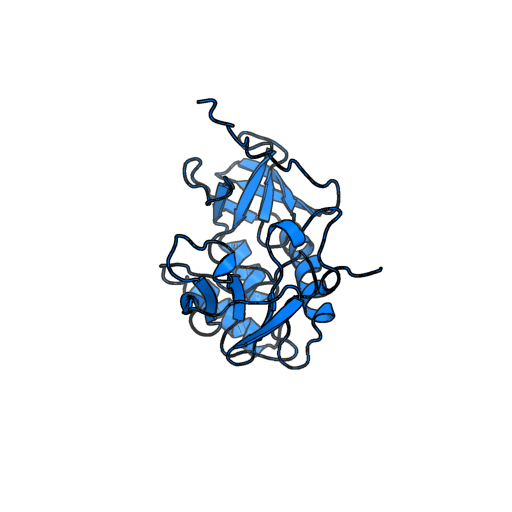5 169 ASP A C 1
ATOM 1304 O O . ASP A 1 169 ? 1.409 12.881 21.369 1.00 90.75 169 ASP A O 1
ATOM 1308 N N . GLU A 1 170 ? 0.367 12.530 19.409 1.00 88.12 170 GLU A N 1
ATOM 1309 C CA . GLU A 1 170 ? 1.590 12.163 18.677 1.00 88.12 170 GLU A CA 1
ATOM 1310 C C . GLU A 1 170 ? 2.507 13.375 18.452 1.00 88.12 170 GLU A C 1
ATOM 1312 O O . GLU A 1 170 ? 3.731 13.237 18.499 1.00 88.12 170 GLU A O 1
ATOM 1317 N N . ASN A 1 171 ? 1.933 14.563 18.227 1.00 81.56 171 ASN A N 1
ATOM 1318 C CA . ASN A 1 171 ? 2.690 15.807 18.101 1.00 81.56 171 ASN A CA 1
ATOM 1319 C C . ASN A 1 171 ? 1.919 17.012 18.678 1.00 81.56 171 ASN A C 1
ATOM 1321 O O . ASN A 1 171 ? 1.318 17.789 17.931 1.00 81.56 171 ASN A O 1
ATOM 1325 N N . PRO A 1 172 ? 1.987 17.236 20.005 1.00 73.62 172 PRO A N 1
ATOM 1326 C CA . PRO A 1 172 ? 1.235 18.298 20.679 1.00 73.62 172 PRO A CA 1
ATOM 1327 C C . PRO A 1 172 ? 1.546 19.720 20.184 1.00 73.62 172 PRO A C 1
ATOM 1329 O O . PRO A 1 172 ? 0.787 20.647 20.458 1.00 73.62 172 PRO A O 1
ATOM 1332 N N . LYS A 1 173 ? 2.668 19.915 19.475 1.00 73.12 173 LYS A N 1
ATOM 1333 C CA . LYS A 1 173 ? 3.125 21.228 18.996 1.00 73.12 173 LYS A CA 1
ATOM 1334 C C . LYS A 1 173 ? 2.438 21.683 17.706 1.00 73.12 173 LYS A C 1
ATOM 1336 O O . LYS A 1 173 ? 2.478 22.870 17.407 1.00 73.12 173 LYS A O 1
ATOM 1341 N 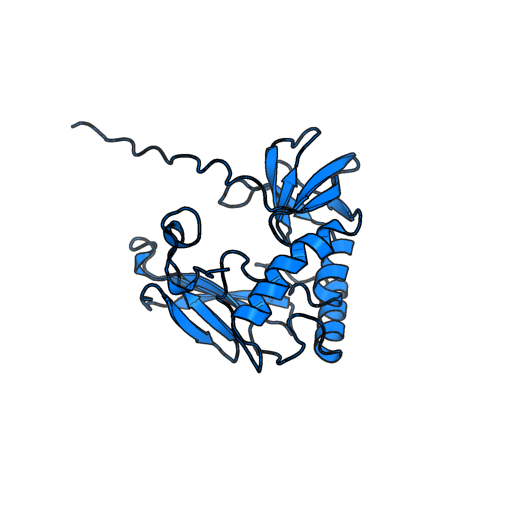N . GLU A 1 174 ? 1.819 20.775 16.950 1.00 73.19 174 GLU A N 1
ATOM 1342 C CA . GLU A 1 174 ? 1.216 21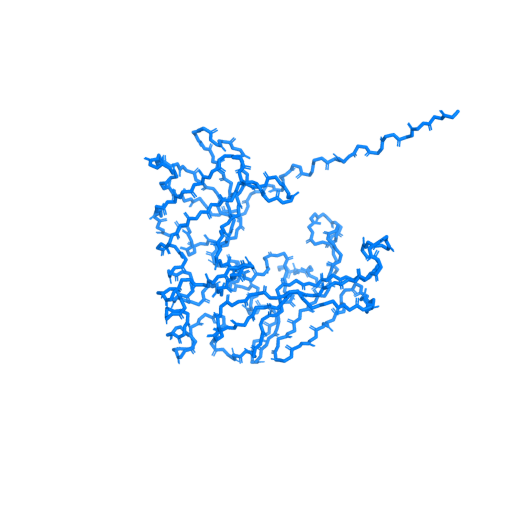.088 15.642 1.00 73.19 174 GLU A CA 1
ATOM 1343 C C . GLU A 1 174 ? -0.244 21.569 15.724 1.00 73.19 174 GLU A C 1
ATOM 1345 O O . GLU A 1 174 ? -0.845 21.897 14.702 1.00 73.19 174 GLU A O 1
ATOM 1350 N N . GLY A 1 175 ? -0.822 21.660 16.929 1.00 69.44 175 GLY A N 1
ATOM 1351 C CA . GLY A 1 175 ? -2.164 22.222 17.138 1.00 69.44 175 GLY A CA 1
ATOM 1352 C C . GLY A 1 175 ? -3.311 21.373 16.569 1.00 69.44 175 GLY A C 1
ATOM 1353 O O . GLY A 1 175 ? -4.434 21.859 16.458 1.00 69.44 175 GLY A O 1
ATOM 1354 N N . GLY A 1 176 ? -3.043 20.116 16.207 1.00 84.25 176 GLY A N 1
ATOM 1355 C CA . GLY A 1 176 ? -4.026 19.164 15.698 1.00 84.25 176 GLY A CA 1
ATOM 1356 C C . GLY A 1 176 ? -3.369 17.902 15.144 1.00 84.25 176 GLY A C 1
ATOM 1357 O O . GLY A 1 176 ? -2.146 17.800 15.082 1.00 84.25 176 GLY A O 1
ATOM 1358 N N . ALA A 1 177 ? -4.194 16.947 14.728 1.00 93.31 177 ALA A N 1
ATOM 1359 C CA . ALA A 1 177 ? -3.766 15.748 14.018 1.00 93.31 177 ALA A CA 1
ATOM 1360 C C . ALA A 1 177 ? -4.530 15.611 12.701 1.00 93.31 177 ALA A C 1
ATOM 1362 O O . ALA A 1 177 ? -5.376 16.443 12.361 1.00 93.31 177 ALA A O 1
ATOM 1363 N N . TYR A 1 178 ? -4.205 14.588 11.920 1.00 94.25 178 TYR A N 1
ATOM 1364 C CA . TYR A 1 178 ? -4.944 14.277 10.709 1.00 94.25 178 TYR A CA 1
ATOM 1365 C C . TYR A 1 178 ? -5.030 12.777 10.497 1.00 94.25 178 TYR A C 1
ATOM 1367 O O . TYR A 1 178 ? -4.076 12.049 10.727 1.00 94.25 178 TYR A O 1
ATOM 1375 N N . ASN A 1 179 ? -6.127 12.335 9.910 1.00 96.31 179 ASN A N 1
ATOM 1376 C CA . ASN A 1 179 ? -6.193 11.011 9.319 1.00 96.31 179 ASN A CA 1
ATOM 1377 C C . ASN A 1 179 ? -6.050 11.139 7.813 1.00 96.31 179 ASN A C 1
ATOM 1379 O O . ASN A 1 179 ? -6.365 12.184 7.229 1.00 96.31 179 ASN A O 1
ATOM 1383 N N . ARG A 1 180 ? -5.573 10.072 7.182 1.00 96.25 180 ARG A N 1
ATOM 1384 C CA . ARG A 1 180 ? -5.472 10.015 5.732 1.00 96.25 180 ARG A CA 1
ATOM 1385 C C . ARG A 1 180 ? -6.459 9.019 5.158 1.00 96.25 180 ARG A C 1
ATOM 1387 O O . ARG A 1 180 ? -6.517 7.864 5.585 1.00 96.25 180 ARG A O 1
ATOM 1394 N N . TYR A 1 181 ? -7.178 9.478 4.145 1.00 96.38 181 TYR A N 1
ATOM 1395 C CA . TYR A 1 181 ? -8.186 8.706 3.441 1.00 96.38 181 TYR A CA 1
ATOM 1396 C C . TYR A 1 181 ? -7.812 8.629 1.970 1.00 96.38 181 TYR A C 1
ATOM 1398 O O . TYR A 1 181 ? -7.380 9.624 1.397 1.00 96.38 181 TYR A O 1
ATOM 1406 N N . ALA A 1 182 ? -7.965 7.461 1.362 1.00 97.44 182 ALA A N 1
ATOM 1407 C CA . ALA A 1 182 ? -7.886 7.290 -0.081 1.00 97.44 182 ALA A CA 1
ATOM 1408 C C . ALA A 1 182 ? -9.288 7.025 -0.629 1.00 97.44 182 ALA A C 1
ATOM 1410 O O . ALA A 1 182 ? -10.019 6.198 -0.081 1.00 97.44 182 ALA A O 1
ATOM 1411 N N . ASP A 1 183 ? -9.670 7.726 -1.688 1.00 97.56 183 ASP A N 1
ATOM 1412 C CA . ASP A 1 183 ? -10.926 7.509 -2.400 1.00 97.56 183 ASP A CA 1
ATOM 1413 C C . ASP A 1 183 ? -10.703 6.473 -3.516 1.00 97.56 183 ASP A C 1
ATOM 1415 O O . ASP A 1 183 ? -9.988 6.753 -4.482 1.00 97.56 183 ASP A O 1
ATOM 1419 N N . PRO A 1 184 ? -11.306 5.272 -3.435 1.00 97.50 184 PRO A N 1
ATOM 1420 C CA . PRO A 1 184 ? -11.133 4.246 -4.461 1.00 97.50 184 PRO A CA 1
ATOM 1421 C C . PRO A 1 184 ? -11.702 4.627 -5.835 1.00 97.50 184 PRO A C 1
ATOM 1423 O O . PRO A 1 184 ? -11.307 4.037 -6.842 1.00 97.50 184 PRO A O 1
ATOM 1426 N N . MET A 1 185 ? -12.637 5.577 -5.898 1.00 97.06 185 MET A N 1
ATOM 1427 C CA . MET A 1 185 ? -13.297 5.967 -7.144 1.00 97.06 185 MET A CA 1
ATOM 1428 C C . MET A 1 185 ? -12.521 7.029 -7.908 1.00 97.06 185 MET A C 1
ATOM 1430 O O . MET A 1 185 ? -12.560 7.019 -9.139 1.00 97.06 185 MET A O 1
ATOM 1434 N N . THR A 1 186 ? -11.819 7.910 -7.194 1.00 97.31 186 THR A N 1
ATOM 1435 C CA . THR A 1 186 ? -11.008 8.971 -7.803 1.00 97.31 186 THR A CA 1
ATOM 1436 C C . THR A 1 186 ? -9.518 8.667 -7.783 1.00 97.31 186 THR A C 1
ATOM 1438 O O . THR A 1 186 ? -8.809 9.220 -8.605 1.00 97.31 186 THR A O 1
ATOM 1441 N N . GLY A 1 187 ? -9.034 7.801 -6.887 1.00 97.06 187 GLY A N 1
ATOM 1442 C CA . GLY A 1 187 ? -7.612 7.499 -6.684 1.00 97.06 187 GLY A CA 1
ATOM 1443 C C . GLY A 1 187 ? -6.851 8.535 -5.845 1.00 97.06 187 GLY A C 1
ATOM 1444 O O . GLY A 1 187 ? -5.659 8.348 -5.581 1.00 97.06 187 GLY A O 1
ATOM 1445 N N . LYS A 1 188 ? -7.525 9.608 -5.413 1.00 97.25 188 LYS A N 1
ATOM 1446 C CA . LYS A 1 188 ? -6.948 10.691 -4.606 1.00 97.25 188 LYS A CA 1
ATOM 1447 C C . LYS A 1 188 ? -6.814 10.295 -3.142 1.00 97.25 188 LYS A C 1
ATOM 1449 O O . LYS A 1 188 ? -7.601 9.491 -2.633 1.00 97.25 188 LYS A O 1
ATOM 1454 N N . SER A 1 189 ? -5.828 10.876 -2.460 1.00 96.00 189 SER A N 1
ATOM 1455 C CA . SER A 1 189 ? -5.664 10.716 -1.020 1.00 96.00 189 SER A CA 1
ATOM 1456 C C . SER A 1 189 ? -5.520 12.036 -0.271 1.00 96.00 189 SER A C 1
ATOM 1458 O O . SER A 1 189 ? -4.510 12.732 -0.385 1.00 96.00 189 SER A O 1
ATOM 1460 N N . ASP A 1 190 ? -6.482 12.289 0.613 1.00 93.88 190 ASP A N 1
ATOM 1461 C CA . ASP A 1 190 ? -6.607 13.536 1.355 1.00 93.88 190 ASP A CA 1
ATOM 1462 C C . ASP A 1 190 ? -6.251 13.364 2.832 1.00 93.88 190 ASP A C 1
ATOM 1464 O O . ASP A 1 190 ? -6.529 12.336 3.464 1.00 93.88 190 ASP A O 1
ATOM 1468 N N . LYS A 1 191 ? -5.665 14.420 3.402 1.00 93.94 191 LYS A N 1
ATOM 1469 C CA . LYS A 1 191 ? -5.549 14.585 4.853 1.00 93.94 191 LYS A CA 1
ATOM 1470 C C . LYS A 1 191 ? -6.804 15.280 5.367 1.00 93.94 191 LYS A C 1
ATOM 1472 O O . LYS A 1 191 ? -7.115 16.385 4.931 1.00 93.94 191 LYS A O 1
ATOM 1477 N N . VAL A 1 192 ? -7.469 14.690 6.353 1.00 93.56 192 VAL A N 1
ATOM 1478 C CA . VAL A 1 192 ? -8.560 15.355 7.076 1.00 93.56 192 VAL A CA 1
ATOM 1479 C C . VAL A 1 192 ? -8.084 15.628 8.488 1.00 93.56 192 VAL A C 1
ATOM 1481 O O . VAL A 1 192 ? -7.807 14.699 9.249 1.00 93.56 192 VAL A O 1
ATOM 1484 N N . LY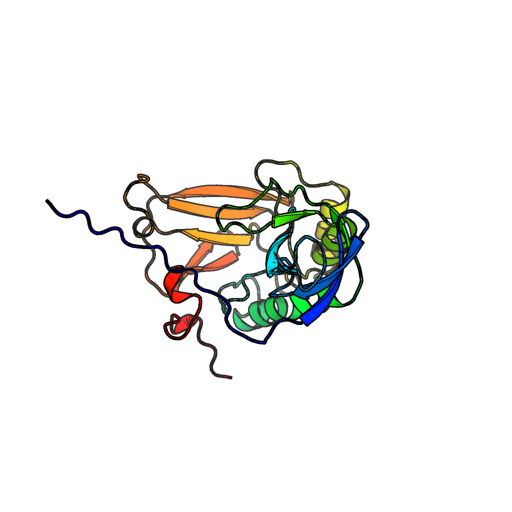S A 1 193 ? -7.958 16.915 8.813 1.00 94.56 193 LYS A N 1
ATOM 1485 C CA . LYS A 1 193 ? -7.543 17.372 10.138 1.00 94.56 193 LYS A CA 1
ATOM 1486 C C . LYS A 1 193 ? -8.631 17.096 11.174 1.00 94.56 193 LYS A C 1
ATOM 1488 O O . LYS A 1 193 ? -9.817 17.197 10.867 1.00 94.56 193 LYS A O 1
ATOM 1493 N N . HIS A 1 194 ? -8.220 16.800 12.400 1.00 94.06 194 HIS A N 1
ATOM 1494 C CA . HIS A 1 194 ? -9.100 16.637 13.553 1.00 94.06 194 HIS A CA 1
ATOM 1495 C C . HIS A 1 194 ? -8.365 16.968 14.859 1.00 94.06 194 HIS A C 1
ATOM 1497 O O . HIS A 1 194 ? -7.142 17.117 14.895 1.00 94.06 194 HIS A O 1
ATOM 1503 N N . SER A 1 195 ? -9.134 17.062 15.942 1.00 93.81 195 SER A N 1
ATOM 1504 C CA . SER A 1 195 ? -8.650 17.257 17.314 1.00 93.81 195 SER A CA 1
ATOM 1505 C C . SER A 1 195 ? -8.800 16.005 18.192 1.00 93.81 195 SER A C 1
ATOM 1507 O O . SER A 1 195 ? -8.580 16.056 19.399 1.00 93.81 195 SER A O 1
ATOM 1509 N N . GLU A 1 196 ? -9.187 14.873 17.600 1.00 94.38 196 GLU A N 1
ATOM 1510 C CA . GLU A 1 196 ? -9.404 13.624 18.335 1.00 94.38 196 GLU A CA 1
ATOM 1511 C C . GLU A 1 196 ? -8.105 13.007 18.866 1.00 94.38 196 GLU A C 1
ATOM 1513 O O . GLU A 1 196 ? -7.100 12.904 18.156 1.00 94.38 196 GLU A O 1
ATOM 1518 N N . LYS A 1 197 ? -8.170 12.539 20.114 1.00 95.56 197 LYS A N 1
ATOM 1519 C CA . LYS A 1 197 ? -7.162 11.675 20.722 1.00 95.56 197 LYS A CA 1
ATOM 1520 C C . LYS A 1 197 ? -7.600 10.218 20.600 1.00 95.56 197 LYS A C 1
ATOM 1522 O O . LYS A 1 197 ? -8.727 9.888 20.966 1.00 95.56 197 LYS A O 1
ATOM 1527 N N . TYR A 1 198 ? -6.696 9.355 20.155 1.00 96.94 198 TYR A N 1
ATOM 1528 C CA . TYR A 1 198 ? -6.917 7.918 20.054 1.00 96.94 198 TYR A CA 1
ATOM 1529 C C . TYR A 1 198 ? -6.157 7.159 21.138 1.00 96.94 198 TYR A C 1
ATOM 1531 O O . TYR A 1 198 ? -4.972 7.391 21.379 1.00 96.94 198 TYR A O 1
ATOM 1539 N N . SER A 1 199 ? -6.837 6.212 21.777 1.00 97.00 199 SER A N 1
ATOM 1540 C CA . SER A 1 199 ? -6.202 5.252 22.683 1.00 97.00 199 SER A CA 1
ATOM 1541 C C . SER A 1 199 ? -5.495 4.154 21.887 1.00 97.00 199 SER A C 1
ATOM 1543 O O . SER A 1 199 ? -5.995 3.736 20.843 1.00 97.00 199 SER A O 1
ATOM 1545 N N . GLU A 1 200 ? -4.355 3.640 22.373 1.00 96.81 200 GLU A N 1
ATOM 1546 C CA . GLU A 1 200 ? -3.710 2.461 21.766 1.00 96.81 200 GLU A CA 1
ATOM 1547 C C . GLU A 1 200 ? -4.744 1.332 21.600 1.00 96.81 200 GLU A C 1
ATOM 1549 O O . GLU A 1 200 ? -5.513 1.044 22.516 1.00 96.81 200 GLU A O 1
ATOM 1554 N N . CYS A 1 201 ? -4.760 0.703 20.422 1.00 96.81 201 CYS A N 1
ATOM 1555 C CA . CYS A 1 201 ? -5.697 -0.353 20.039 1.00 96.81 201 CYS A CA 1
ATOM 1556 C C . CYS A 1 201 ? -7.161 0.074 19.838 1.00 96.81 201 CYS A C 1
ATOM 1558 O O . CYS A 1 201 ? -8.020 -0.788 19.646 1.00 96.81 201 CYS A O 1
ATOM 1560 N N . GLN A 1 202 ? -7.460 1.374 19.813 1.00 98.00 202 GLN A N 1
ATOM 1561 C CA . GLN A 1 202 ? -8.778 1.872 19.425 1.00 98.00 202 GLN A CA 1
ATOM 1562 C C . GLN A 1 202 ? -9.041 1.624 17.936 1.00 98.00 202 GLN A C 1
ATOM 1564 O O . GLN A 1 202 ? -8.218 1.964 17.089 1.00 98.00 202 GLN A O 1
ATOM 1569 N N . GLU A 1 203 ? -10.210 1.078 17.603 1.00 97.88 203 GLU A N 1
ATOM 1570 C CA . GLU A 1 203 ? -10.681 1.015 16.219 1.00 97.88 203 GLU A CA 1
ATOM 1571 C C . GLU A 1 203 ? -11.356 2.338 15.837 1.00 97.88 203 GLU A C 1
ATOM 1573 O O . GLU A 1 203 ? -12.266 2.811 16.519 1.00 97.88 203 GLU A O 1
ATOM 1578 N N . VAL A 1 204 ? -10.906 2.935 14.737 1.00 98.19 204 VAL A N 1
ATOM 1579 C CA . VAL A 1 204 ? -11.449 4.174 14.176 1.00 98.19 204 VAL A CA 1
ATOM 1580 C C . VAL A 1 204 ? -12.042 3.853 12.813 1.00 98.19 204 VAL A C 1
ATOM 1582 O O . VAL A 1 204 ? -11.381 3.243 11.974 1.00 98.19 204 VAL A O 1
ATOM 1585 N N . CYS A 1 205 ? -13.291 4.254 12.585 1.00 97.25 205 CYS A N 1
ATOM 1586 C CA . CYS A 1 205 ? -14.033 3.942 11.369 1.00 97.25 205 CYS A CA 1
ATOM 1587 C C . CYS A 1 205 ? -14.455 5.206 10.625 1.00 97.25 205 CYS A C 1
ATOM 1589 O O . CYS A 1 205 ? -14.917 6.175 11.221 1.00 97.25 205 CYS A O 1
ATOM 1591 N N . PHE A 1 206 ? -14.384 5.158 9.299 1.00 96.06 206 PHE A N 1
ATOM 1592 C CA . PHE A 1 206 ? -14.858 6.216 8.424 1.00 96.06 206 PHE A CA 1
ATOM 1593 C C . PHE A 1 206 ? -15.429 5.637 7.132 1.00 96.06 206 PHE A C 1
ATOM 1595 O O . PHE A 1 206 ? -14.749 4.928 6.391 1.00 96.06 206 PHE A O 1
ATOM 1602 N N . LYS A 1 207 ? -16.701 5.955 6.859 1.00 95.00 207 LYS A N 1
ATOM 1603 C CA . LYS A 1 207 ? -17.403 5.666 5.593 1.00 95.00 207 LYS A CA 1
ATOM 1604 C C . LYS A 1 207 ? -17.148 4.250 5.034 1.00 95.00 207 LYS A C 1
ATOM 1606 O O . LYS A 1 207 ? -16.930 4.060 3.836 1.00 95.00 207 LYS A O 1
ATOM 1611 N N . GLY A 1 208 ? -17.210 3.256 5.920 1.00 94.44 208 GLY A N 1
ATOM 1612 C CA . GLY A 1 208 ? -17.115 1.834 5.583 1.00 94.44 208 GLY A CA 1
ATOM 1613 C C . GLY A 1 208 ? -15.731 1.204 5.743 1.00 94.44 208 GLY A C 1
ATOM 1614 O O . GLY A 1 208 ? -15.653 -0.014 5.644 1.00 94.44 208 GLY A O 1
ATOM 1615 N N . SER A 1 209 ? -14.674 1.976 6.020 1.00 97.94 209 SER A N 1
ATOM 1616 C CA . SER A 1 209 ? -13.339 1.459 6.359 1.00 97.94 209 SER A CA 1
ATOM 1617 C C . SER A 1 209 ? -13.001 1.748 7.812 1.00 97.94 209 SER A C 1
ATOM 1619 O O . SER A 1 209 ? -13.147 2.877 8.267 1.00 97.94 209 SER A O 1
ATOM 1621 N N . CYS A 1 210 ? -12.487 0.749 8.516 1.00 98.25 210 CYS A N 1
ATOM 1622 C CA . CYS A 1 210 ? -11.979 0.870 9.874 1.00 98.25 210 CYS A CA 1
ATOM 1623 C C . CYS A 1 210 ? -10.485 0.550 9.924 1.00 98.25 210 CYS A C 1
ATOM 1625 O O . CYS A 1 210 ? -9.981 -0.251 9.128 1.00 98.25 210 CYS A O 1
ATOM 1627 N N . MET A 1 211 ? -9.786 1.180 10.862 1.00 98.38 211 MET A N 1
ATOM 1628 C CA . MET A 1 211 ? -8.382 0.932 11.146 1.00 98.38 211 MET A CA 1
ATOM 1629 C C . MET A 1 211 ? -8.126 0.989 12.655 1.00 98.38 211 MET A C 1
ATOM 1631 O O . MET A 1 211 ? -8.664 1.851 13.345 1.00 98.38 211 MET A O 1
ATOM 1635 N N . ILE A 1 212 ? -7.301 0.083 13.174 1.00 98.06 212 ILE A N 1
ATOM 1636 C CA . ILE A 1 212 ? -6.843 0.123 14.566 1.00 98.06 212 ILE A CA 1
ATOM 1637 C C . ILE A 1 212 ? -5.695 1.126 14.698 1.00 98.06 212 ILE A C 1
ATOM 1639 O O . ILE A 1 212 ? -4.663 0.991 14.036 1.00 98.06 212 ILE A O 1
ATOM 1643 N N . TYR A 1 213 ? -5.852 2.102 15.588 1.00 97.88 213 TYR A N 1
ATOM 1644 C CA . TYR A 1 213 ? -4.792 3.029 15.954 1.00 97.88 213 TYR A CA 1
ATOM 1645 C C . TYR A 1 213 ? -3.728 2.331 16.805 1.00 97.88 213 TYR A C 1
ATOM 1647 O O . TYR A 1 213 ? -4.011 1.738 17.849 1.00 97.88 213 TYR A O 1
ATOM 1655 N N . VAL A 1 214 ? -2.475 2.440 16.369 1.00 96.94 214 VAL A N 1
ATOM 1656 C CA . VAL A 1 214 ? -1.302 2.013 17.134 1.00 96.94 214 VAL A CA 1
ATOM 1657 C C . VAL A 1 214 ? -0.229 3.096 17.012 1.00 96.94 214 VAL A C 1
ATOM 1659 O O . VAL A 1 214 ? 0.156 3.417 15.878 1.00 96.94 214 VAL A O 1
ATOM 1662 N N . PRO A 1 215 ? 0.306 3.623 18.129 1.00 94.31 215 PRO A N 1
ATOM 1663 C CA . PRO A 1 215 ? 1.420 4.569 18.095 1.00 94.31 215 PRO A CA 1
ATOM 1664 C C . PRO A 1 215 ? 2.615 3.995 17.331 1.00 94.31 215 PRO A C 1
ATOM 1666 O O . PRO A 1 215 ? 2.911 2.801 17.434 1.00 94.31 215 PRO A O 1
ATOM 1669 N N . PHE A 1 216 ? 3.335 4.821 16.569 1.00 91.31 216 PHE A N 1
ATOM 1670 C CA . PHE A 1 216 ? 4.403 4.343 15.679 1.00 91.31 216 PHE A CA 1
ATOM 1671 C C . PHE A 1 216 ? 5.451 3.463 16.389 1.00 91.31 216 PHE A C 1
ATOM 1673 O O . PHE A 1 216 ? 5.801 2.389 15.891 1.00 91.31 216 PHE A O 1
ATOM 1680 N N . GLN A 1 217 ? 5.882 3.849 17.595 1.00 91.81 217 GLN A N 1
ATOM 1681 C CA . GLN A 1 217 ? 6.876 3.123 18.403 1.00 91.81 217 GLN A CA 1
ATOM 1682 C C . GLN A 1 217 ? 6.395 1.729 18.846 1.00 91.81 217 GLN A C 1
ATOM 1684 O O . GLN A 1 217 ? 7.196 0.897 19.272 1.00 91.81 217 GLN A O 1
ATOM 1689 N N . ARG A 1 218 ? 5.089 1.468 18.737 1.00 94.81 218 ARG A N 1
ATOM 1690 C CA . ARG A 1 218 ? 4.405 0.239 19.151 1.00 94.81 218 ARG A CA 1
ATOM 1691 C C . ARG A 1 218 ? 3.964 -0.618 17.958 1.00 94.81 218 ARG A C 1
ATOM 1693 O O . ARG A 1 218 ? 3.395 -1.687 18.164 1.00 94.81 218 ARG A O 1
ATOM 1700 N N . ARG A 1 219 ? 4.242 -0.208 16.711 1.00 93.62 219 ARG A N 1
ATOM 1701 C CA . ARG A 1 219 ? 3.907 -0.983 15.493 1.00 93.62 219 ARG A CA 1
ATOM 1702 C C . ARG A 1 219 ? 4.903 -2.108 15.208 1.00 93.62 219 ARG A C 1
ATOM 1704 O O . ARG A 1 219 ? 4.517 -3.187 14.750 1.00 93.62 219 ARG A O 1
ATOM 1711 N N . TYR A 1 220 ? 6.176 -1.888 15.537 1.00 90.00 220 TYR A N 1
ATOM 1712 C CA . TYR A 1 220 ? 7.302 -2.766 15.198 1.00 90.00 220 TYR A CA 1
ATOM 1713 C C . TYR A 1 220 ? 8.125 -3.165 16.436 1.00 90.00 220 TYR A C 1
ATOM 1715 O O . TYR A 1 220 ? 7.951 -2.618 17.520 1.00 90.00 220 TYR A O 1
ATOM 1723 N N . GLY A 1 221 ? 9.038 -4.131 16.289 1.00 88.12 221 GLY A N 1
ATOM 1724 C CA . GLY A 1 221 ? 9.949 -4.530 17.371 1.00 88.12 221 GLY A CA 1
ATOM 1725 C C . GLY A 1 221 ? 9.368 -5.523 18.383 1.00 88.12 221 GLY A C 1
ATOM 1726 O O . GLY A 1 221 ? 8.365 -6.190 18.134 1.00 88.12 221 GLY A O 1
ATOM 1727 N N . LYS A 1 222 ? 10.044 -5.652 19.532 1.00 87.62 222 LYS A N 1
ATOM 1728 C CA . LYS A 1 222 ? 9.639 -6.551 20.631 1.00 87.62 222 LYS A CA 1
ATOM 1729 C C . LYS A 1 222 ? 8.459 -5.993 21.436 1.00 87.62 222 LYS A C 1
ATOM 1731 O O . LYS A 1 222 ? 7.610 -6.750 21.895 1.00 87.62 222 LYS A O 1
ATOM 1736 N N . ASN A 1 223 ? 8.363 -4.667 21.529 1.00 90.44 223 ASN A N 1
ATOM 1737 C CA . ASN A 1 223 ? 7.380 -3.957 22.348 1.00 90.44 223 ASN A CA 1
ATOM 1738 C C . ASN A 1 223 ? 6.123 -3.584 21.554 1.00 90.44 223 ASN A C 1
ATOM 1740 O O . ASN A 1 223 ? 5.562 -2.513 21.764 1.00 90.44 223 ASN A O 1
ATOM 1744 N N . ARG A 1 224 ? 5.700 -4.437 20.617 1.00 94.38 224 ARG A N 1
ATOM 1745 C CA . ARG A 1 224 ? 4.504 -4.175 19.806 1.00 94.38 224 ARG A CA 1
ATOM 1746 C C . ARG A 1 224 ? 3.245 -4.109 20.675 1.00 94.38 224 ARG A C 1
ATOM 1748 O O . ARG A 1 224 ? 3.197 -4.771 21.714 1.00 94.38 224 ARG A O 1
ATOM 1755 N N . ALA A 1 225 ? 2.240 -3.354 20.241 1.00 95.31 225 ALA A N 1
ATOM 1756 C CA . ALA A 1 225 ? 0.924 -3.338 20.878 1.00 95.31 225 ALA A CA 1
ATOM 1757 C C . ALA A 1 225 ? 0.239 -4.709 20.765 1.00 95.31 225 ALA A C 1
ATOM 1759 O O . ALA A 1 225 ? 0.401 -5.417 19.766 1.00 95.31 225 ALA A O 1
ATOM 1760 N N . ASP A 1 226 ? -0.527 -5.101 21.781 1.00 94.00 226 ASP A N 1
ATOM 1761 C CA . ASP A 1 226 ? -1.082 -6.458 21.859 1.00 94.00 226 ASP A CA 1
ATOM 1762 C C . ASP A 1 226 ? -2.155 -6.727 20.799 1.00 94.00 226 ASP A C 1
ATOM 1764 O O . ASP A 1 226 ? -2.184 -7.816 20.230 1.00 94.00 226 ASP A O 1
ATOM 1768 N N . CYS A 1 227 ? -2.955 -5.724 20.430 1.00 94.12 227 CYS A N 1
ATOM 1769 C CA . CYS A 1 227 ? -3.984 -5.852 19.389 1.00 94.12 227 CYS A CA 1
ATOM 1770 C C . CYS A 1 227 ? -3.435 -6.199 17.996 1.00 94.12 227 CYS A C 1
ATOM 1772 O O . CYS A 1 227 ? -4.159 -6.748 17.170 1.00 94.12 227 CYS A O 1
ATOM 1774 N N . ILE A 1 228 ? -2.158 -5.907 17.727 1.00 94.00 228 ILE A N 1
ATOM 1775 C CA . ILE A 1 228 ? -1.504 -6.240 16.452 1.00 94.00 228 ILE A CA 1
ATOM 1776 C C . ILE A 1 228 ? -0.561 -7.440 16.561 1.00 94.00 228 ILE A C 1
ATOM 1778 O O . ILE A 1 228 ? 0.009 -7.891 15.555 1.00 94.00 228 ILE A O 1
ATOM 1782 N N . LYS A 1 229 ? -0.367 -7.970 17.775 1.00 88.62 229 LYS A N 1
ATOM 1783 C CA . LYS A 1 229 ? 0.357 -9.220 17.980 1.00 88.62 229 LYS A CA 1
ATOM 1784 C C . LYS A 1 229 ? -0.540 -10.357 17.542 1.00 88.62 229 LYS A C 1
ATOM 1786 O O . LYS A 1 229 ? -1.444 -10.800 18.239 1.00 88.62 229 LYS A O 1
ATOM 1791 N N . TRP A 1 230 ? -0.225 -10.887 16.377 1.00 72.12 230 TRP A N 1
ATOM 1792 C CA . TRP A 1 230 ? -0.731 -12.187 16.007 1.00 72.12 230 TRP A CA 1
ATOM 1793 C C . TRP A 1 230 ? 0.157 -13.264 16.639 1.00 72.12 230 TRP A C 1
ATOM 1795 O O . TRP A 1 230 ? 1.336 -13.377 16.295 1.00 72.12 230 TRP A O 1
ATOM 1805 N N . LYS A 1 231 ? -0.405 -14.046 17.570 1.00 54.81 231 LYS A N 1
ATOM 1806 C CA . LYS A 1 231 ? 0.154 -15.351 17.941 1.00 54.81 231 LYS A CA 1
ATOM 1807 C C . LYS A 1 231 ? -0.083 -16.300 16.765 1.00 54.81 231 LYS A C 1
ATOM 1809 O O . LYS A 1 231 ? -1.238 -16.577 16.445 1.00 54.81 231 LYS A O 1
ATOM 1814 N N . ARG A 1 232 ? 1.001 -16.679 16.085 1.00 46.12 232 ARG A N 1
ATOM 1815 C CA . ARG A 1 232 ? 0.984 -17.774 15.109 1.00 46.12 232 ARG A CA 1
ATOM 1816 C C . ARG A 1 232 ? 0.508 -19.055 15.771 1.00 46.12 232 ARG A C 1
ATOM 1818 O O . ARG A 1 232 ? 0.897 -19.257 16.942 1.00 46.12 232 ARG A O 1
#

Secondary structure (DSSP, 8-state):
---------------S-PEEEEEEETTEEEEEEESSSS-EEE-SSTTTT-BEEESEEEEPPSSSS-EEETT--HHHHHHHHHHHHHHHHTS-EEEEEEEEEE-TTSPEEEE-HHHHHHHHHTTSEEEEBSSSPPPHHHHHHHHHHHHTT-GGGTT---SSEEEE---TTT-GGGS-EEEEEE-TTT-BEEEEEE-----TT-EEEETTEEEE---GGGTSSTT--GGG----

pLDDT: mean 90.26, std 17.07, range [26.61, 98.81]

Sequence (232 aa):
MNAIVIGMALVAGLFGFGTKGRVELNGALVEVRWSDGDSFKVLEGRHKGKGTRLIGYNTLESYGPVHRWGGFTAKDLYFIAKKAGKAAASKTWKCTADENNLDFYGRLLVHCPDLIEFMVGEGWAHLFAFDSEPDPKHLAAQQAAIKANKGIWAKGKPKFILTSLHSVDENPKEGGAYNRYADPMTGKSDKVKHSEKYSECQEVCFKGSCMIYVPFQRRYGKNRADCIKWKR